Protein AF-A0A7L2R3K0-F1 (afdb_monomer_lite)

pLDDT: mean 73.21, std 19.72, range [31.78, 98.06]

Foldseek 3Di:
DVVVVVVVVVVVVVVVVVVPPPDDDDDDDDDDDDDDDDDDDDDDDDDPPPPPPCVVVDDPDDPCVPPDPPPPDDPPDPPDLDDCVNVVDDDDLVSQQVVVQVVCVVVVHHHDDSVNSVVVVVVVVVVVVLLVCLLQVVVFPFADDPNHDTHDTQDDLDADPPDPCSVVLVCCRNDPPPPDPPDDPDDDPPPDPDPVVVVVSVVSSVVRRDPCRDPDDDPDDVVSSVVSPPD

InterPro domains:
  IPR024738 Transcriptional coactivator Hfi1/Transcriptional adapter 1 [PF12767] (83-138)
  IPR024738 Transcriptional coactivator Hfi1/Transcriptional adapter 1 [PTHR21277] (46-185)

Secondary structure (DSSP, 8-state):
-HHHHHHHHHHHHHHHHHHHS---S-----------------------------TTS-----GGGGS-------SSSS-S---HHHHTSPPPHHHHHHHHHHHHHHTT-----HHHHHHHHHHHHHHHHHHHHHHHHHHS--EEETTTEEESTT------TT-HHHHHHHHHHH-PPP------S---PPPPPPHHHHHHHHHHHHHHH-S-PPPPPPPP-HHHHHHHH--

Structure (mmCIF, N/CA/C/O backbone):
data_AF-A0A7L2R3K0-F1
#
_entry.id   AF-A0A7L2R3K0-F1
#
loop_
_atom_site.group_PDB
_atom_site.id
_atom_site.type_symbol
_atom_site.label_atom_id
_atom_site.label_alt_id
_atom_site.label_comp_id
_atom_site.label_asym_id
_atom_site.label_entity_id
_atom_site.label_seq_id
_atom_site.pdbx_PDB_ins_code
_atom_site.Cartn_x
_atom_site.Cartn_y
_atom_site.Cartn_z
_atom_site.occupancy
_atom_site.B_iso_or_equiv
_atom_site.auth_seq_id
_atom_site.auth_comp_id
_atom_site.auth_asym_id
_atom_site.auth_atom_id
_atom_site.pdbx_PDB_model_num
ATOM 1 N N . VAL A 1 1 ? -37.910 9.009 20.995 1.00 63.22 1 VAL A N 1
ATOM 2 C CA . VAL A 1 1 ? -37.628 10.069 21.999 1.00 63.22 1 VAL A CA 1
ATOM 3 C C . VAL A 1 1 ? -36.787 9.535 23.157 1.00 63.22 1 VAL A C 1
ATOM 5 O O . VAL A 1 1 ? -35.733 10.097 23.399 1.00 63.22 1 VAL A O 1
ATOM 8 N N . HIS A 1 2 ? -37.163 8.421 23.802 1.00 60.19 2 HIS A N 1
ATOM 9 C CA . HIS A 1 2 ? -36.371 7.821 24.893 1.00 60.19 2 HIS A CA 1
ATOM 10 C C . HIS A 1 2 ? -34.926 7.464 24.488 1.00 60.19 2 HIS A C 1
ATOM 12 O O . HIS A 1 2 ? -33.994 7.934 25.126 1.00 60.19 2 HIS A O 1
ATOM 18 N N . SER A 1 3 ? -34.734 6.769 23.361 1.00 61.66 3 SER A N 1
ATOM 19 C CA . SER A 1 3 ? -33.400 6.382 22.867 1.00 61.66 3 SER A CA 1
ATOM 20 C C . SER A 1 3 ? -32.518 7.572 22.472 1.00 61.66 3 SER A C 1
ATOM 22 O O . SER A 1 3 ? -31.301 7.508 22.570 1.00 61.66 3 SER A O 1
ATOM 24 N N . HIS A 1 4 ? -33.133 8.678 22.042 1.00 64.25 4 HIS A N 1
ATOM 25 C CA . HIS A 1 4 ? -32.415 9.909 21.709 1.00 64.25 4 HIS A CA 1
ATOM 26 C C . HIS A 1 4 ? -31.897 10.599 22.976 1.00 64.25 4 HIS A C 1
ATOM 28 O O . HIS A 1 4 ? -30.759 11.056 23.015 1.00 64.25 4 HIS A O 1
ATOM 34 N N . ASN A 1 5 ? -32.706 10.608 24.037 1.00 71.56 5 ASN A N 1
ATOM 35 C CA . ASN A 1 5 ? -32.301 11.147 25.330 1.00 71.56 5 ASN A CA 1
ATOM 36 C C . ASN A 1 5 ? -31.177 10.308 25.954 1.00 71.56 5 ASN A C 1
ATOM 38 O O . ASN A 1 5 ? -30.216 10.877 26.460 1.00 71.56 5 ASN A O 1
ATOM 42 N N . ASP A 1 6 ? -31.250 8.980 25.851 1.0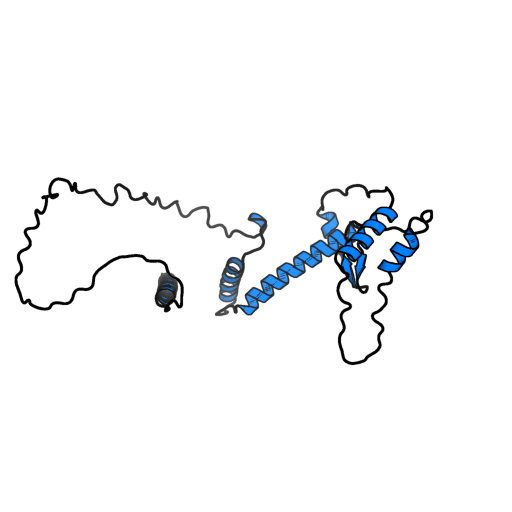0 76.88 6 ASP A N 1
ATOM 43 C CA . ASP A 1 6 ? -30.212 8.087 26.381 1.00 76.88 6 ASP A CA 1
ATOM 44 C C . ASP A 1 6 ? -28.888 8.230 25.617 1.00 76.88 6 ASP A C 1
ATOM 46 O O . ASP A 1 6 ? -27.819 8.276 26.228 1.00 76.88 6 ASP A O 1
ATOM 50 N N . PHE A 1 7 ? -28.950 8.391 24.292 1.00 82.25 7 PHE A N 1
ATOM 51 C CA . PHE A 1 7 ? -27.777 8.670 23.463 1.00 82.25 7 PHE A CA 1
ATOM 52 C C . PHE A 1 7 ? -27.111 10.004 23.836 1.00 82.25 7 PHE A C 1
ATOM 54 O O . PHE A 1 7 ? -25.893 10.068 24.011 1.00 82.25 7 PHE A O 1
ATOM 61 N N . LEU A 1 8 ? -27.905 11.063 24.030 1.00 87.75 8 LEU A N 1
ATOM 62 C CA . LEU A 1 8 ? -27.393 12.365 24.463 1.00 87.75 8 LEU A CA 1
ATOM 63 C C . LEU A 1 8 ? -26.782 12.306 25.869 1.00 87.75 8 LEU A C 1
ATOM 65 O O . LEU A 1 8 ? -25.721 12.894 26.089 1.00 87.75 8 LEU A O 1
ATOM 69 N N . LEU A 1 9 ? -27.393 11.573 26.807 1.00 89.31 9 LEU A N 1
ATOM 70 C CA . LEU A 1 9 ? -26.807 11.363 28.134 1.00 89.31 9 LEU A CA 1
ATOM 71 C C . LEU A 1 9 ? -25.465 10.629 28.041 1.00 89.31 9 LEU A C 1
ATOM 73 O O . LEU A 1 9 ? -24.503 11.057 28.676 1.00 89.31 9 LEU A O 1
ATOM 77 N N . ALA A 1 10 ? -25.368 9.582 27.219 1.00 82.88 10 ALA A N 1
ATOM 78 C CA . ALA A 1 10 ? -24.132 8.822 27.046 1.00 82.88 10 ALA A CA 1
ATOM 79 C C . ALA A 1 10 ? -22.980 9.692 26.506 1.00 82.88 10 ALA A C 1
ATOM 81 O O . ALA A 1 10 ? -21.852 9.602 27.003 1.00 82.88 10 ALA A O 1
ATOM 82 N N . ILE A 1 11 ? -23.269 10.579 25.546 1.00 88.19 11 ILE A N 1
ATOM 83 C CA . ILE A 1 11 ? -22.292 11.548 25.024 1.00 88.19 11 ILE A CA 1
ATOM 84 C C . ILE A 1 11 ? -21.869 12.535 26.118 1.00 88.19 11 ILE A C 1
ATOM 86 O O . ILE A 1 11 ? -20.672 12.716 26.355 1.00 88.19 11 ILE A O 1
ATOM 90 N N . LEU A 1 12 ? -22.827 13.143 26.826 1.00 86.38 12 LEU A N 1
ATOM 91 C CA . LEU A 1 12 ? -22.541 14.132 27.873 1.00 86.38 12 LEU A CA 1
ATOM 92 C C . LEU A 1 12 ? -21.713 13.536 29.021 1.00 86.38 12 LEU A C 1
ATOM 94 O O . LEU A 1 12 ? -20.777 14.176 29.508 1.00 86.38 12 LEU A O 1
ATOM 98 N N . THR A 1 13 ? -22.002 12.295 29.416 1.00 85.56 13 THR A N 1
ATOM 99 C CA . THR A 1 13 ? -21.231 11.564 30.428 1.00 85.56 13 THR A CA 1
ATOM 100 C C . THR A 1 13 ? -19.800 11.295 29.961 1.00 85.56 13 THR A C 1
ATOM 102 O O . THR A 1 13 ? -18.858 11.508 30.726 1.00 85.56 13 THR A O 1
ATOM 105 N N . ARG A 1 14 ? -19.596 10.891 28.700 1.00 77.31 14 ARG A N 1
ATOM 106 C CA . ARG A 1 14 ? -18.248 10.680 28.142 1.00 77.31 14 ARG A CA 1
ATOM 107 C C . ARG A 1 14 ? -17.431 11.972 28.101 1.00 77.31 14 ARG A C 1
ATOM 109 O O . ARG A 1 14 ? -16.264 11.948 28.485 1.00 77.31 14 ARG A O 1
ATOM 116 N N . CYS A 1 15 ? -18.037 13.096 27.723 1.00 72.75 15 CYS A N 1
ATOM 117 C CA . CYS A 1 15 ? -17.367 14.398 27.746 1.00 72.75 15 CYS A CA 1
ATOM 118 C C . CYS A 1 15 ? -16.961 14.824 29.168 1.00 72.75 15 CYS A C 1
ATOM 120 O O . CYS A 1 15 ? -15.851 15.313 29.358 1.00 72.75 15 CYS A O 1
ATOM 122 N N . GLN A 1 16 ? -17.806 14.597 30.182 1.00 74.50 16 GLN A N 1
ATOM 123 C CA . GLN A 1 16 ? -17.461 14.906 31.578 1.00 74.50 16 GLN A CA 1
ATOM 124 C C . GLN A 1 16 ? -16.298 14.061 32.103 1.00 74.50 16 GLN A C 1
ATOM 126 O O . GLN A 1 16 ? -15.443 14.585 32.814 1.00 74.50 16 GLN A O 1
ATOM 131 N N . ILE A 1 17 ? -16.236 12.777 31.739 1.00 73.19 17 ILE A N 1
ATOM 132 C CA . ILE A 1 17 ? -15.139 11.885 32.140 1.00 73.19 17 ILE A CA 1
ATOM 133 C C . ILE A 1 17 ? -13.816 12.334 31.506 1.00 73.19 17 ILE A C 1
ATOM 135 O O . ILE A 1 17 ? -12.803 12.378 32.197 1.00 73.19 17 ILE A O 1
ATOM 139 N N . LEU A 1 18 ? -13.832 12.725 30.227 1.00 66.75 18 LEU A N 1
ATOM 140 C CA . LEU A 1 18 ? -12.645 13.225 29.523 1.00 66.75 18 LEU A CA 1
ATOM 141 C C . LEU A 1 18 ? -12.118 14.543 30.114 1.00 66.75 18 LEU A C 1
ATOM 143 O O . LEU A 1 18 ? -10.911 14.730 30.186 1.00 66.75 18 LEU A O 1
ATOM 147 N N . VAL A 1 19 ? -13.008 15.421 30.585 1.00 62.81 19 VAL A N 1
ATOM 148 C CA . VAL A 1 19 ? -12.651 16.696 31.242 1.00 62.81 19 VAL A CA 1
ATOM 149 C C . VAL A 1 19 ? -12.211 16.500 32.702 1.00 62.81 19 VAL A C 1
ATOM 151 O O . VAL A 1 19 ? -11.491 17.328 33.250 1.00 62.81 19 VAL A O 1
ATOM 154 N N . SER A 1 20 ? -12.642 15.412 33.349 1.00 55.25 20 SER A N 1
ATOM 155 C CA . SER A 1 20 ? -12.344 15.124 34.763 1.00 55.25 20 SER A CA 1
ATOM 156 C C . SER A 1 20 ? -11.138 14.200 34.960 1.00 55.25 20 SER A C 1
ATOM 158 O O . SER A 1 20 ? -10.758 13.930 36.102 1.00 55.25 20 SER A O 1
ATOM 160 N N . ALA A 1 21 ? -10.539 13.691 33.881 1.00 49.12 21 ALA A N 1
ATOM 161 C CA . ALA A 1 21 ? -9.295 12.942 33.960 1.00 49.12 21 ALA A CA 1
ATOM 162 C C . ALA A 1 21 ? -8.161 13.892 34.398 1.00 49.12 21 ALA A C 1
ATOM 164 O O . ALA A 1 21 ? -7.994 14.951 33.796 1.00 49.12 21 ALA A O 1
ATOM 165 N N . PRO A 1 22 ? -7.379 13.567 35.445 1.00 47.66 22 PRO A N 1
ATOM 166 C CA . PRO A 1 22 ? -6.267 14.410 35.852 1.00 47.66 22 PRO A CA 1
ATOM 167 C C . PRO A 1 22 ? -5.186 14.376 34.767 1.00 47.66 22 PRO A C 1
ATOM 169 O O . PRO A 1 22 ? -4.504 13.367 34.587 1.00 47.66 22 PRO A O 1
ATOM 172 N N . GLU A 1 23 ? -5.031 15.485 34.045 1.00 44.88 23 GLU A N 1
ATOM 173 C CA . GLU A 1 23 ? -3.942 15.691 33.095 1.00 44.88 23 GLU A CA 1
ATOM 174 C C . GLU A 1 23 ? -2.594 15.676 33.824 1.00 44.88 23 GLU A C 1
ATOM 176 O O . GLU A 1 23 ? -2.181 16.624 34.497 1.00 44.88 23 GLU A O 1
ATOM 181 N N . GLY A 1 24 ? -1.887 14.558 33.671 1.00 47.62 24 GLY A N 1
ATOM 182 C CA . GLY A 1 24 ? -0.442 14.525 33.793 1.00 47.62 24 GLY A CA 1
ATOM 183 C C . GLY A 1 24 ? 0.182 15.319 32.646 1.00 47.62 24 GLY A C 1
ATOM 184 O O . GLY A 1 24 ? -0.005 14.978 31.486 1.00 47.62 24 GLY A O 1
ATOM 185 N N . ALA A 1 25 ? 0.942 16.353 33.012 1.00 45.16 25 ALA A N 1
ATOM 186 C CA . ALA A 1 25 ? 1.927 17.068 32.197 1.00 45.16 25 ALA A CA 1
ATOM 187 C C . ALA A 1 25 ? 1.450 17.602 30.826 1.00 45.16 25 ALA A C 1
ATOM 189 O O . ALA A 1 25 ? 1.745 17.037 29.778 1.00 45.16 25 ALA A O 1
ATOM 190 N N . GLY A 1 26 ? 0.839 18.789 30.828 1.00 35.66 26 GLY A N 1
ATOM 191 C CA . GLY A 1 26 ? 0.627 19.576 29.611 1.00 35.66 26 GLY A CA 1
ATOM 192 C C . GLY A 1 26 ? 0.056 20.954 29.924 1.00 35.66 26 GLY A C 1
ATOM 193 O O . GLY A 1 26 ? -1.137 21.123 30.119 1.00 35.66 26 GLY A O 1
ATOM 194 N N . SER A 1 27 ? 0.921 21.953 30.039 1.00 41.09 27 SER A N 1
ATOM 195 C CA . SER A 1 27 ? 0.585 23.331 30.401 1.00 41.09 27 SER A CA 1
ATOM 196 C C . SER A 1 27 ? -0.138 24.097 29.287 1.00 41.09 27 SER A C 1
ATOM 198 O O . SER A 1 27 ? 0.491 24.355 28.265 1.00 41.09 27 SER A O 1
ATOM 200 N N . LEU A 1 28 ? -1.351 24.608 29.540 1.00 37.66 28 LEU A N 1
ATOM 201 C CA . LEU A 1 28 ? -1.848 25.870 28.962 1.00 37.66 28 LEU A CA 1
ATOM 202 C C . LEU A 1 28 ? -2.772 26.609 29.963 1.00 37.66 28 LEU A C 1
ATOM 204 O O . LEU A 1 28 ? -3.689 25.997 30.508 1.00 37.66 28 LEU A O 1
ATOM 208 N N . PRO A 1 29 ? -2.550 27.912 30.241 1.00 43.56 29 PRO A N 1
ATOM 209 C CA . PRO A 1 29 ? -3.262 28.637 31.288 1.00 43.56 29 PRO A CA 1
ATOM 210 C C . PRO A 1 29 ? -4.498 29.366 30.741 1.00 43.56 29 PRO A C 1
ATOM 212 O O . PRO A 1 29 ? -4.381 30.333 29.992 1.00 43.56 29 PRO A O 1
ATOM 215 N N . TRP A 1 30 ? -5.683 28.973 31.202 1.00 33.97 30 TRP A N 1
ATOM 216 C CA . TRP A 1 30 ? -6.872 29.828 31.169 1.00 33.97 30 TRP A CA 1
ATOM 217 C C . TRP A 1 30 ? -7.069 30.440 32.566 1.00 33.97 30 TRP A C 1
ATOM 219 O O . TRP A 1 30 ? -7.291 29.691 33.519 1.00 33.97 30 TRP A O 1
ATOM 229 N N . PRO A 1 31 ? -6.970 31.771 32.755 1.00 42.06 31 PRO A N 1
ATOM 230 C CA . PRO A 1 31 ? -7.201 32.374 34.059 1.00 42.06 31 PRO A CA 1
ATOM 231 C C . PRO A 1 31 ? -8.666 32.802 34.178 1.00 42.06 31 PRO A C 1
ATOM 233 O O . PRO A 1 31 ? -9.110 33.730 33.504 1.00 42.06 31 PRO A O 1
ATOM 236 N N . GLY A 1 32 ? -9.420 32.162 35.072 1.00 31.78 32 GLY A N 1
ATOM 237 C CA . GLY A 1 32 ? -10.802 32.558 35.327 1.00 31.78 32 GLY A CA 1
ATOM 238 C C . GLY A 1 32 ? -11.391 32.009 36.623 1.00 31.78 32 GLY A C 1
ATOM 239 O O . GLY A 1 32 ? -11.939 30.919 36.635 1.00 31.78 32 GLY A O 1
ATOM 240 N N . GLY A 1 33 ? -11.365 32.828 37.682 1.00 32.94 33 GLY A N 1
ATOM 241 C CA . GLY A 1 33 ? -12.514 32.949 38.591 1.00 32.94 33 GLY A CA 1
ATOM 242 C C . GLY A 1 33 ? -12.529 32.175 39.917 1.00 32.94 33 GLY A C 1
ATOM 243 O O . GLY A 1 33 ? -13.160 31.139 40.034 1.00 32.94 33 GLY A O 1
ATOM 244 N N . SER A 1 34 ? -11.970 32.820 40.949 1.00 33.03 34 SER A N 1
ATOM 245 C CA . SER A 1 34 ? -12.600 33.120 42.254 1.00 33.03 34 SER A CA 1
ATOM 246 C C . SER A 1 34 ? -13.338 32.010 43.032 1.00 33.03 34 SER A C 1
ATOM 248 O O . SER A 1 34 ? -14.489 31.695 42.747 1.00 33.03 34 SER A O 1
ATOM 250 N N . ALA A 1 35 ? -12.763 31.603 44.173 1.00 35.88 35 ALA A N 1
ATOM 251 C CA . ALA A 1 35 ? -13.520 31.062 45.305 1.00 35.88 35 ALA A CA 1
ATOM 252 C C . ALA A 1 35 ? -13.155 31.805 46.602 1.00 35.88 35 ALA A C 1
ATOM 254 O O . ALA A 1 35 ? -12.008 31.843 47.048 1.00 35.88 35 ALA A O 1
ATOM 255 N N . THR A 1 36 ? -14.172 32.425 47.188 1.00 35.19 36 THR A N 1
ATOM 256 C CA . THR A 1 36 ? -14.170 33.223 48.416 1.00 35.19 36 THR A CA 1
ATOM 257 C C . THR A 1 36 ? -13.956 32.379 49.677 1.00 35.19 36 THR A C 1
ATOM 259 O O . THR A 1 36 ? -14.608 31.350 49.841 1.00 35.19 36 THR A O 1
ATOM 262 N N . LYS A 1 37 ? -13.164 32.871 50.642 1.00 44.53 37 LYS A N 1
ATOM 263 C CA . LYS A 1 37 ? -13.260 32.475 52.063 1.00 44.53 37 LYS A CA 1
ATOM 264 C C . LYS A 1 37 ? -13.341 33.722 52.960 1.00 44.53 37 LYS A C 1
ATOM 266 O O . LYS A 1 37 ? -12.599 34.671 52.710 1.00 44.53 37 LYS A O 1
ATOM 271 N N . PRO A 1 38 ? -14.210 33.750 53.991 1.00 38.84 38 PRO A N 1
ATOM 272 C CA . PRO A 1 38 ? -14.379 34.907 54.864 1.00 38.84 38 PRO A CA 1
ATOM 273 C C . PRO A 1 38 ? -13.487 34.812 56.114 1.00 38.84 38 PRO A C 1
ATOM 275 O O . PRO A 1 38 ? -13.400 33.765 56.749 1.00 38.84 38 PRO A O 1
ATOM 278 N N . GLY A 1 39 ? -12.861 35.923 56.509 1.00 33.62 39 GLY A N 1
ATOM 279 C CA . GLY A 1 39 ? -12.123 36.050 57.771 1.00 33.62 39 GLY A CA 1
ATOM 280 C C . GLY A 1 39 ? -11.895 37.523 58.134 1.00 33.62 39 GLY A C 1
ATOM 281 O O . GLY A 1 39 ? -11.377 38.287 57.328 1.00 33.62 39 GLY A O 1
ATOM 282 N N . LYS A 1 40 ? -12.349 37.936 59.324 1.00 36.50 40 LYS A N 1
ATOM 283 C CA . LYS A 1 40 ? -12.374 39.324 59.844 1.00 36.50 40 LYS A CA 1
ATOM 284 C C . LYS A 1 40 ? -10.975 39.878 60.242 1.00 36.50 40 LYS A C 1
ATOM 286 O O . LYS A 1 40 ? -10.036 39.103 60.387 1.00 36.50 40 LYS A O 1
ATOM 291 N N . PRO A 1 41 ? -10.829 41.213 60.432 1.00 46.22 41 PRO A N 1
ATOM 292 C CA . PRO A 1 41 ? -9.618 41.974 60.097 1.00 46.22 41 PRO A CA 1
ATOM 293 C C . PRO A 1 41 ? -8.738 42.360 61.299 1.00 46.22 41 PRO A C 1
ATOM 295 O O . PRO A 1 41 ? -9.217 42.460 62.429 1.00 46.22 41 PRO A O 1
ATOM 298 N N . LYS A 1 42 ? -7.469 42.724 61.049 1.00 33.91 42 LYS A N 1
ATOM 299 C CA . LYS A 1 42 ? -6.650 43.486 62.009 1.00 33.91 42 LYS A CA 1
ATOM 300 C C . LYS A 1 42 ? -5.610 44.366 61.299 1.00 33.91 42 LYS A C 1
ATOM 302 O O . LYS A 1 42 ? -4.807 43.868 60.525 1.00 33.91 42 LYS A O 1
ATOM 307 N N . GLY A 1 43 ? -5.599 45.662 61.631 1.00 39.75 43 GLY A N 1
ATOM 308 C CA . GLY A 1 43 ? -4.423 46.535 61.486 1.00 39.75 43 GLY A CA 1
ATOM 309 C C . GLY A 1 43 ? -4.412 47.502 60.296 1.00 39.75 43 GLY A C 1
ATOM 310 O O . GLY A 1 43 ? -4.105 47.137 59.172 1.00 39.75 43 GLY A O 1
ATOM 311 N N . LYS A 1 44 ? -4.684 48.781 60.580 1.00 49.00 44 LYS A N 1
ATOM 312 C CA . LYS A 1 44 ? -4.612 49.932 59.666 1.00 49.00 44 LYS A CA 1
ATOM 313 C C . LYS A 1 44 ? -3.168 50.239 59.236 1.00 49.00 44 LYS A C 1
ATOM 315 O O . LYS A 1 44 ? -2.334 50.468 60.106 1.00 49.00 44 LYS A O 1
ATOM 320 N N . LYS A 1 45 ? -2.933 50.458 57.936 1.00 46.41 45 LYS A N 1
ATOM 321 C CA . LYS A 1 45 ? -2.023 51.504 57.423 1.00 46.41 45 LYS A CA 1
ATOM 322 C C . LYS A 1 45 ? -2.660 52.143 56.184 1.00 46.41 45 LYS A C 1
ATOM 324 O O . LYS A 1 45 ? -2.934 51.469 55.199 1.00 46.41 45 LYS A O 1
ATOM 329 N N . LYS A 1 46 ? -2.978 53.438 56.285 1.00 50.75 46 LYS A N 1
ATOM 330 C CA . LYS A 1 46 ? -3.570 54.242 55.209 1.00 50.75 46 LYS A CA 1
ATOM 331 C C . LYS A 1 46 ? -2.496 54.514 54.156 1.00 50.75 46 LYS A C 1
ATOM 333 O O . LYS A 1 46 ? -1.566 55.261 54.432 1.00 50.75 46 LYS A O 1
ATOM 338 N N . ILE A 1 47 ? -2.656 53.951 52.965 1.00 47.28 47 ILE A N 1
ATOM 339 C CA . ILE A 1 47 ? -1.980 54.432 51.759 1.00 47.28 47 ILE A CA 1
ATOM 340 C C . ILE A 1 47 ? -3.036 55.201 50.971 1.00 47.28 47 ILE A C 1
ATOM 342 O O . ILE A 1 47 ? -4.079 54.658 50.610 1.00 47.28 47 ILE A O 1
ATOM 346 N N . SER A 1 48 ? -2.787 56.493 50.784 1.00 47.28 48 SER A N 1
ATOM 347 C CA . SER A 1 48 ? -3.601 57.387 49.966 1.00 47.28 48 SER A CA 1
ATOM 348 C C . SER A 1 48 ? -3.510 56.946 48.503 1.00 47.28 48 SER A C 1
ATOM 350 O O . SER A 1 48 ? -2.620 57.374 47.774 1.00 47.28 48 SER A O 1
ATOM 352 N N . SER A 1 49 ? -4.415 56.067 48.072 1.00 48.91 49 SER A N 1
ATOM 353 C CA . SER A 1 49 ? -4.612 55.775 46.655 1.00 48.91 49 SER A CA 1
ATOM 354 C C . SER A 1 49 ? -5.458 56.892 46.056 1.00 48.91 49 SER A C 1
ATOM 356 O O . SER A 1 49 ? -6.657 56.998 46.323 1.00 48.91 49 SER A O 1
ATOM 358 N N . VAL A 1 50 ? -4.821 57.735 45.244 1.00 52.53 50 VAL A N 1
ATOM 359 C CA . VAL A 1 50 ? -5.495 58.581 44.256 1.00 52.53 50 VAL A CA 1
ATOM 360 C C . VAL A 1 50 ? -6.139 57.634 43.243 1.00 52.53 50 VAL A C 1
ATOM 362 O O . VAL A 1 50 ? -5.574 57.309 42.201 1.00 52.53 50 VAL A O 1
ATOM 365 N N . ARG A 1 51 ? -7.311 57.101 43.594 1.00 54.88 51 ARG A N 1
ATOM 366 C CA . ARG A 1 51 ? -8.117 56.272 42.705 1.00 54.88 51 ARG A CA 1
ATOM 367 C C . ARG A 1 51 ? -8.750 57.227 41.701 1.00 54.88 51 ARG A C 1
ATOM 369 O O . ARG A 1 51 ? -9.783 57.832 41.981 1.00 54.88 51 ARG A O 1
ATOM 376 N N . GLN A 1 52 ? -8.075 57.427 40.568 1.00 59.41 52 GLN A N 1
ATOM 377 C CA . GLN A 1 52 ? -8.669 58.069 39.399 1.00 59.41 52 GLN A CA 1
ATOM 378 C C . GLN A 1 52 ? -10.036 57.416 39.163 1.00 59.41 52 GLN A C 1
ATOM 380 O O . GLN A 1 52 ? -10.132 56.200 38.997 1.00 59.41 52 GLN A O 1
ATOM 385 N N . LYS A 1 53 ? -11.106 58.208 39.243 1.00 53.72 53 LYS A N 1
ATOM 386 C CA . LYS A 1 53 ? -12.467 57.735 39.004 1.00 53.72 53 LYS A CA 1
ATOM 387 C C . LYS A 1 53 ? -12.606 57.468 37.505 1.00 53.72 53 LYS A C 1
ATOM 389 O O . LYS A 1 53 ? -12.820 58.388 36.725 1.00 53.72 53 LYS A O 1
ATOM 394 N N . PHE A 1 54 ? -12.422 56.214 37.097 1.00 56.38 54 PHE A N 1
ATOM 395 C CA . PHE A 1 54 ? -12.672 55.754 35.725 1.00 56.38 54 PHE A CA 1
ATOM 396 C C . PHE A 1 54 ? -14.158 55.434 35.476 1.00 56.38 54 PHE A C 1
ATOM 398 O O . PHE A 1 54 ? -14.496 54.977 34.387 1.00 56.38 54 PHE A O 1
ATOM 405 N N . ASP A 1 55 ? -15.045 55.716 36.441 1.00 60.25 55 ASP A N 1
ATOM 406 C CA . ASP A 1 55 ? -16.488 55.428 36.371 1.00 60.25 55 ASP A CA 1
ATOM 407 C C . ASP A 1 55 ? -17.183 56.043 35.142 1.00 60.25 55 ASP A C 1
ATOM 409 O O . ASP A 1 55 ? -18.231 55.565 34.728 1.00 60.25 55 ASP A O 1
ATOM 413 N N . HIS A 1 56 ? -16.589 57.058 34.503 1.00 59.47 56 HIS A N 1
ATOM 414 C CA . HIS A 1 56 ? -17.155 57.719 33.320 1.00 59.47 56 HIS A CA 1
ATOM 415 C C . HIS A 1 56 ? -16.623 57.205 31.970 1.00 59.47 56 HIS A C 1
ATOM 417 O O . HIS A 1 56 ? -16.952 57.784 30.938 1.00 59.47 56 HIS A O 1
ATOM 423 N N . ARG A 1 57 ? -15.792 56.150 31.942 1.00 61.94 57 ARG A N 1
ATOM 424 C CA . ARG A 1 57 ? -15.272 55.558 30.687 1.00 61.94 57 ARG A CA 1
ATOM 425 C C . ARG A 1 57 ? -15.879 54.207 30.323 1.00 61.94 57 ARG A C 1
ATOM 427 O O . ARG A 1 57 ? -15.651 53.729 29.217 1.00 61.94 57 ARG A O 1
ATOM 434 N N . PHE A 1 58 ? -16.638 53.595 31.223 1.00 63.59 58 PHE A N 1
ATOM 435 C CA . PHE A 1 58 ? -17.325 52.346 30.927 1.00 63.59 58 PHE A CA 1
ATOM 436 C C . PHE A 1 58 ? -18.682 52.658 30.302 1.00 63.59 58 PHE A C 1
ATOM 438 O O . PHE A 1 58 ? -19.621 53.042 30.993 1.00 63.59 58 PHE A O 1
ATOM 445 N N . GLN A 1 59 ? -18.782 52.501 28.983 1.00 72.69 59 GLN A N 1
ATOM 446 C CA . GLN A 1 59 ? -20.081 52.363 28.335 1.00 72.69 59 GLN A CA 1
ATOM 447 C C . GLN A 1 59 ? -20.534 50.902 28.444 1.00 72.69 59 GLN A C 1
ATOM 449 O O . GLN A 1 59 ? -19.730 50.004 28.183 1.00 72.69 59 GLN A O 1
ATOM 454 N N . PRO A 1 60 ? -21.797 50.638 28.825 1.00 68.56 60 PRO A N 1
ATOM 455 C CA . PRO A 1 60 ? -22.374 49.304 28.738 1.00 68.56 60 PRO A CA 1
ATOM 456 C C . PRO A 1 60 ? -22.353 48.839 27.276 1.00 68.56 60 PRO A C 1
ATOM 458 O O . PRO A 1 60 ? -23.158 49.280 26.460 1.00 68.56 60 PRO A O 1
ATOM 461 N N . GLN A 1 61 ? -21.406 47.969 26.933 1.00 70.44 61 GLN A N 1
ATOM 462 C CA . GLN A 1 61 ? -21.343 47.322 25.628 1.00 70.44 61 GLN A CA 1
ATOM 463 C C . GLN A 1 61 ? -22.163 46.034 25.713 1.00 70.44 61 GLN A C 1
ATOM 465 O O . GLN A 1 61 ? -21.932 45.216 26.604 1.00 70.44 61 GLN A O 1
ATOM 470 N N . ASN A 1 62 ? -23.115 45.834 24.802 1.00 79.69 62 ASN A N 1
ATOM 471 C CA . ASN A 1 62 ? -23.798 44.548 24.714 1.00 79.69 62 ASN A CA 1
ATOM 472 C C . ASN A 1 62 ? -22.764 43.478 24.290 1.00 79.69 62 ASN A C 1
ATOM 474 O O . ASN A 1 62 ? -22.156 43.614 23.225 1.00 79.69 62 ASN A O 1
ATOM 478 N N . PRO A 1 63 ? -22.533 42.429 25.101 1.00 70.19 63 PRO A N 1
ATOM 479 C CA . PRO A 1 63 ? -21.531 41.404 24.804 1.00 70.19 63 PRO A CA 1
ATOM 480 C C . PRO A 1 63 ? -21.840 40.616 23.522 1.00 70.19 63 PRO A C 1
ATOM 4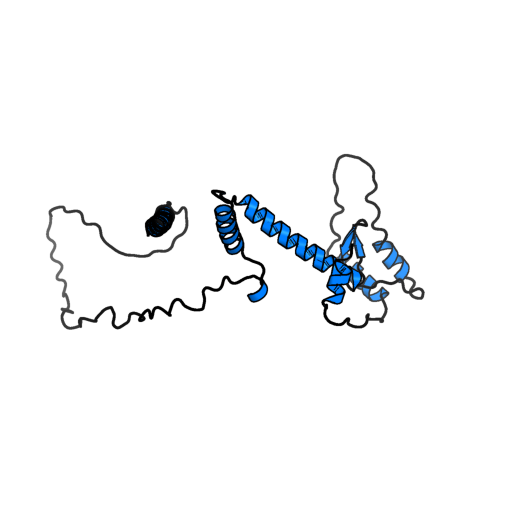82 O O . PRO A 1 63 ? -20.932 40.048 22.923 1.00 70.19 63 PRO A O 1
ATOM 485 N N . LEU A 1 64 ? -23.093 40.622 23.058 1.00 71.69 64 LEU A N 1
ATOM 486 C CA . LEU A 1 64 ? -23.500 39.986 21.805 1.00 71.69 64 LEU A CA 1
ATOM 487 C C . LEU A 1 64 ? -23.184 40.838 20.568 1.00 71.69 64 LEU A C 1
ATOM 489 O O . LEU A 1 64 ? -23.188 40.310 19.462 1.00 71.69 64 LEU A O 1
ATOM 493 N N . SER A 1 65 ? -22.869 42.128 20.725 1.00 76.38 65 SER A N 1
ATOM 494 C CA . SER A 1 65 ? -22.580 43.025 19.594 1.00 76.38 65 SER A CA 1
ATOM 495 C C . SER A 1 65 ? -21.310 42.658 18.826 1.00 76.38 65 SER A C 1
ATOM 497 O O . SER A 1 65 ? -21.168 43.045 17.672 1.00 76.38 65 SER A O 1
ATOM 499 N N . GLY A 1 66 ? -20.371 41.959 19.472 1.00 66.12 66 GLY A N 1
ATOM 500 C CA . GLY A 1 66 ? -19.154 41.436 18.843 1.00 66.12 66 GLY A CA 1
ATOM 501 C C . GLY A 1 66 ? -19.154 39.916 18.688 1.00 66.12 66 GLY A C 1
ATOM 502 O O . GLY A 1 66 ? -18.181 39.360 18.183 1.00 66.12 66 GLY A O 1
ATOM 503 N N . ALA A 1 67 ? -20.210 39.237 19.144 1.00 70.94 67 ALA A N 1
ATOM 504 C CA . ALA A 1 67 ? -20.322 37.798 18.989 1.00 70.94 67 ALA A CA 1
ATOM 505 C C . ALA A 1 67 ? -20.628 37.489 17.521 1.00 70.94 67 ALA A C 1
ATOM 507 O O . ALA A 1 67 ? -21.537 38.077 16.932 1.00 70.94 67 ALA A O 1
ATOM 508 N N . GLN A 1 68 ? -19.877 36.563 16.923 1.00 70.25 68 GLN A N 1
ATOM 509 C CA . GLN A 1 68 ? -20.244 36.027 15.618 1.00 70.25 68 GLN A CA 1
ATOM 510 C C . GLN A 1 68 ? -21.651 35.436 15.737 1.00 70.25 68 GLN A C 1
ATOM 512 O O . GLN A 1 68 ? -21.881 34.538 16.547 1.00 70.25 68 GLN A O 1
ATOM 517 N N . GLN A 1 69 ? -22.601 35.966 14.962 1.00 63.78 69 GLN A N 1
ATOM 518 C CA . GLN A 1 69 ? -23.915 35.352 14.837 1.00 63.78 69 GLN A CA 1
ATOM 519 C C . GLN A 1 69 ? -23.706 33.948 14.283 1.00 63.78 69 GLN A C 1
ATOM 521 O O . GLN A 1 69 ? -23.333 33.773 13.123 1.00 63.78 69 GLN A O 1
ATOM 526 N N . PHE A 1 70 ? -23.917 32.948 15.134 1.00 58.53 70 PHE A N 1
ATOM 527 C CA . PHE A 1 70 ? -23.973 31.567 14.700 1.00 58.53 70 PHE A CA 1
ATOM 528 C C . PHE A 1 70 ? -25.282 31.403 13.933 1.00 58.53 70 PHE A C 1
ATOM 530 O O . PHE A 1 70 ? -26.338 31.139 14.506 1.00 58.53 70 PHE A O 1
ATOM 537 N N . VAL A 1 71 ? -25.226 31.645 12.626 1.00 64.12 71 VAL A N 1
ATOM 538 C CA . VAL A 1 71 ? -26.257 31.158 11.720 1.00 64.12 71 VAL A CA 1
ATOM 539 C C . VAL A 1 71 ? -26.095 29.649 11.750 1.00 64.12 71 VAL A C 1
ATOM 541 O O . VAL A 1 71 ? -25.091 29.127 11.263 1.00 64.12 71 VAL A O 1
ATOM 544 N N . ALA A 1 72 ? -27.038 28.954 12.384 1.00 57.94 72 ALA A N 1
ATOM 545 C CA . ALA A 1 72 ? -27.182 27.529 12.161 1.00 57.94 72 ALA A CA 1
ATOM 546 C C . ALA A 1 72 ? -27.399 27.375 10.654 1.00 57.94 72 ALA A C 1
ATOM 548 O O . ALA A 1 72 ? -28.464 27.716 10.146 1.00 57.94 72 ALA A O 1
ATOM 549 N N . LYS A 1 73 ? -26.348 26.980 9.925 1.00 56.50 73 LYS A N 1
ATOM 550 C CA . LYS A 1 73 ? -26.521 26.482 8.565 1.00 56.50 73 LYS A CA 1
ATOM 551 C C . LYS A 1 73 ? -27.578 25.388 8.655 1.00 56.50 73 LYS A C 1
ATOM 553 O O . LYS A 1 73 ? -27.490 24.552 9.557 1.00 56.50 73 LYS A O 1
ATOM 558 N N . ASP A 1 74 ? -28.570 25.445 7.774 1.00 46.66 74 ASP A N 1
ATOM 559 C CA . ASP A 1 74 ? -29.586 24.406 7.667 1.00 46.66 74 ASP A CA 1
ATOM 560 C C . ASP A 1 74 ? -28.900 23.022 7.690 1.00 46.66 74 ASP A C 1
ATOM 562 O O . ASP A 1 74 ? -27.926 22.833 6.955 1.00 46.66 74 ASP A O 1
ATOM 566 N N . PRO A 1 75 ? -29.339 22.059 8.528 1.00 54.31 75 PRO A N 1
ATOM 567 C CA . PRO A 1 75 ? -28.712 20.732 8.658 1.00 54.31 75 PRO A CA 1
ATOM 568 C C . PRO A 1 75 ? -28.833 19.833 7.415 1.00 54.31 75 PRO A C 1
ATOM 570 O O . PRO A 1 75 ? -28.680 18.621 7.500 1.00 54.31 75 PRO A O 1
ATOM 573 N N . GLN A 1 76 ? -29.175 20.402 6.270 1.00 54.09 76 GLN A N 1
ATOM 574 C CA . GLN A 1 76 ? -29.581 19.716 5.057 1.00 54.09 76 GLN A CA 1
ATOM 575 C C . GLN A 1 76 ? -28.683 20.320 3.974 1.00 54.09 76 GLN A C 1
ATOM 577 O O . GLN A 1 76 ? -28.923 21.438 3.544 1.00 54.09 76 GLN A O 1
ATOM 582 N N . GLU A 1 77 ? -27.472 19.816 3.729 1.00 47.81 77 GLU A N 1
ATOM 583 C CA . GLU A 1 77 ? -27.182 18.792 2.707 1.00 47.81 77 GLU A CA 1
ATOM 584 C C . GLU A 1 77 ? -25.739 18.224 2.847 1.00 47.81 77 GLU A C 1
ATOM 586 O O . GLU A 1 77 ? -25.234 17.565 1.946 1.00 47.81 77 GLU A O 1
ATOM 591 N N . ASP A 1 78 ? -25.030 18.485 3.955 1.00 48.62 78 ASP A N 1
ATOM 592 C CA . ASP A 1 78 ? -23.602 18.113 4.117 1.00 48.62 78 ASP A CA 1
ATOM 593 C C . ASP A 1 78 ? -23.377 16.786 4.881 1.00 48.62 78 ASP A C 1
ATOM 595 O O . ASP A 1 78 ? -22.231 16.400 5.130 1.00 48.62 78 ASP A O 1
ATOM 599 N N . ASP A 1 79 ? -24.462 16.097 5.252 1.00 53.78 79 ASP A N 1
ATOM 600 C CA . ASP A 1 79 ? -24.467 14.880 6.086 1.00 53.78 79 ASP A CA 1
ATOM 601 C C . ASP A 1 79 ? -24.528 13.578 5.263 1.00 53.78 79 ASP A C 1
ATOM 603 O O . ASP A 1 79 ? -24.810 12.496 5.782 1.00 53.78 79 ASP A O 1
ATOM 607 N N . ASP A 1 80 ? -24.250 13.659 3.960 1.00 60.28 80 ASP A N 1
ATOM 608 C CA . ASP A 1 80 ? -24.007 12.459 3.171 1.00 60.28 80 ASP A CA 1
ATOM 609 C C . ASP A 1 80 ? -22.728 11.798 3.683 1.00 60.28 80 ASP A C 1
ATOM 611 O O . ASP A 1 80 ? -21.647 12.393 3.681 1.00 60.28 80 ASP A O 1
ATOM 615 N N . LEU A 1 81 ? -22.858 10.551 4.139 1.00 65.06 81 LEU A N 1
ATOM 616 C CA . LEU A 1 81 ? -21.767 9.707 4.613 1.00 65.06 81 LEU A CA 1
ATOM 617 C C . LEU A 1 81 ? -20.608 9.733 3.597 1.00 65.06 81 LEU A C 1
ATOM 619 O O . LEU A 1 81 ? -20.637 9.030 2.586 1.00 65.06 81 LEU A O 1
ATOM 623 N N . LYS A 1 82 ? -19.578 10.554 3.849 1.00 70.38 82 LYS A N 1
ATOM 624 C CA . LYS A 1 82 ? -18.452 10.750 2.921 1.00 70.38 82 LYS A CA 1
ATOM 625 C C . LYS A 1 82 ? -17.626 9.467 2.842 1.00 70.38 82 LYS A C 1
ATOM 627 O O . LYS A 1 82 ? -16.753 9.211 3.670 1.00 70.38 82 LYS A O 1
ATOM 632 N N . LEU A 1 83 ? -17.917 8.645 1.836 1.00 82.06 83 LEU A N 1
ATOM 633 C CA . LEU A 1 83 ? -17.142 7.451 1.516 1.00 82.06 83 LEU A CA 1
ATOM 634 C C . LEU A 1 83 ? -15.774 7.835 0.934 1.00 82.06 83 LEU A C 1
ATOM 636 O O . LEU A 1 83 ? -15.612 8.883 0.306 1.00 82.06 83 LEU A O 1
ATOM 640 N N . CYS A 1 84 ? -14.796 6.941 1.082 1.00 88.62 84 CYS A N 1
ATOM 641 C CA . CYS A 1 84 ? -13.436 7.121 0.559 1.00 88.62 84 CYS A CA 1
ATOM 642 C C . CYS A 1 84 ? -13.394 7.342 -0.964 1.00 88.62 84 CYS A C 1
ATOM 644 O O . CYS A 1 84 ? -12.459 7.953 -1.471 1.00 88.62 84 CYS A O 1
ATOM 646 N N . SER A 1 85 ? -14.419 6.887 -1.693 1.00 87.31 85 SER A N 1
ATOM 647 C CA . SER A 1 85 ? -14.590 7.140 -3.129 1.00 87.31 85 SER A CA 1
ATOM 648 C C . SER A 1 85 ? -14.812 8.616 -3.463 1.00 87.31 85 SER A C 1
ATOM 650 O O . SER A 1 85 ? -14.429 9.054 -4.543 1.00 87.31 85 SER A O 1
ATOM 652 N N . HIS A 1 86 ? -15.415 9.389 -2.556 1.00 88.81 86 HIS A N 1
ATOM 653 C CA . HIS A 1 86 ? -15.659 10.819 -2.757 1.00 88.81 86 HIS A CA 1
ATOM 654 C C . HIS A 1 86 ? -14.455 11.664 -2.350 1.00 88.81 86 HIS A C 1
ATOM 656 O O . HIS A 1 86 ? -14.152 12.661 -2.999 1.00 88.81 86 HIS A O 1
ATOM 662 N N . THR A 1 87 ? -13.758 11.270 -1.284 1.00 88.56 87 THR A N 1
ATOM 663 C CA . THR A 1 87 ? -12.594 12.011 -0.782 1.00 88.56 87 THR A CA 1
ATOM 664 C C . THR A 1 87 ? -11.302 11.655 -1.510 1.00 88.56 87 THR A C 1
ATOM 666 O O . THR A 1 87 ? -10.342 12.411 -1.405 1.00 88.56 87 THR A O 1
ATOM 669 N N . MET A 1 88 ? -11.264 10.523 -2.228 1.00 90.38 88 MET A N 1
ATOM 670 C CA . MET A 1 88 ? -10.052 9.948 -2.834 1.00 90.38 88 MET A CA 1
ATOM 671 C C . MET A 1 88 ? -8.917 9.743 -1.819 1.00 90.38 88 MET A C 1
ATOM 673 O O . MET A 1 88 ? -7.738 9.742 -2.167 1.00 90.38 88 MET A O 1
ATOM 677 N N . MET A 1 89 ? -9.281 9.565 -0.548 1.00 91.06 89 MET A N 1
ATOM 678 C CA . MET A 1 89 ? -8.363 9.402 0.572 1.00 91.06 89 MET A CA 1
ATOM 679 C C . MET A 1 89 ? -8.721 8.137 1.344 1.00 91.06 89 MET A C 1
ATOM 681 O O . MET A 1 89 ? -9.897 7.813 1.531 1.00 91.06 89 MET A O 1
ATOM 685 N N . LEU A 1 90 ? -7.694 7.438 1.827 1.00 92.75 90 LEU A N 1
ATOM 686 C CA . LEU A 1 90 ? -7.891 6.335 2.762 1.00 92.75 90 LEU A CA 1
ATOM 687 C C . LEU A 1 90 ? -8.536 6.848 4.055 1.00 92.75 90 LEU A C 1
ATOM 689 O O . LEU A 1 90 ? -8.278 7.989 4.454 1.00 92.75 90 LEU A O 1
ATOM 693 N N . PRO A 1 91 ? -9.380 6.031 4.709 1.00 92.06 91 PRO A N 1
ATOM 694 C CA . PRO A 1 91 ? -10.040 6.454 5.931 1.00 92.06 91 PRO A CA 1
ATOM 695 C C . PRO A 1 91 ? -9.002 6.654 7.035 1.00 92.06 91 PRO A C 1
ATOM 697 O O . PRO A 1 91 ? -8.068 5.862 7.186 1.00 92.06 91 PRO A O 1
ATOM 700 N N . THR A 1 92 ? -9.177 7.698 7.840 1.00 92.88 92 THR A N 1
ATOM 701 C CA . THR A 1 92 ? -8.392 7.838 9.070 1.00 92.88 92 THR A CA 1
ATOM 702 C C . THR A 1 92 ? -8.799 6.758 10.073 1.00 92.88 92 THR A C 1
ATOM 704 O O . THR A 1 92 ? -9.905 6.216 10.009 1.00 92.88 92 THR A O 1
ATOM 707 N N . ARG A 1 93 ? -7.930 6.470 11.051 1.00 94.56 93 ARG A N 1
ATOM 708 C CA . ARG A 1 93 ? -8.229 5.506 12.124 1.00 94.56 93 ARG A CA 1
ATOM 709 C C . ARG A 1 93 ? -9.572 5.795 12.802 1.00 94.56 93 ARG A C 1
ATOM 711 O O . ARG A 1 93 ? -10.377 4.886 12.928 1.00 94.56 93 ARG A O 1
ATOM 718 N N . GLY A 1 94 ? -9.833 7.056 13.159 1.00 92.81 94 GLY A N 1
ATOM 719 C CA . GLY A 1 94 ? -11.085 7.456 13.810 1.00 92.81 94 GLY A CA 1
ATOM 720 C C . GLY A 1 94 ? -12.313 7.335 12.902 1.00 92.81 94 GLY A C 1
ATOM 721 O O . GLY A 1 94 ? -13.376 6.928 13.361 1.00 92.81 94 GLY A O 1
ATOM 722 N N . GLN A 1 95 ? -12.176 7.623 11.600 1.00 92.31 95 GLN A N 1
ATOM 723 C CA . GLN A 1 95 ? -13.259 7.401 10.629 1.00 92.31 95 GLN A CA 1
ATOM 724 C C . GLN A 1 95 ? -13.593 5.913 10.496 1.00 92.31 95 GLN A C 1
ATOM 726 O O . GLN A 1 95 ? -14.764 5.542 10.426 1.00 92.31 95 GLN A O 1
ATOM 731 N N . LEU A 1 96 ? -12.568 5.060 10.466 1.00 94.06 96 LEU A N 1
ATOM 732 C CA . LEU A 1 96 ? -12.739 3.617 10.394 1.00 94.06 96 LEU A CA 1
ATOM 733 C C . LEU A 1 96 ? -13.359 3.066 11.683 1.00 94.06 96 LEU A C 1
ATOM 735 O O . LEU A 1 96 ? -14.336 2.330 11.610 1.00 94.06 96 LEU A O 1
ATOM 739 N N . GLU A 1 97 ? -12.845 3.472 12.843 1.00 95.62 97 GLU A N 1
ATOM 740 C CA . GLU A 1 97 ? -13.366 3.098 14.160 1.00 95.62 97 GLU A CA 1
ATOM 741 C C . GLU A 1 97 ? -14.843 3.472 14.309 1.00 95.62 97 GLU A C 1
ATOM 743 O O . GLU A 1 97 ? -15.658 2.611 14.629 1.00 95.62 97 GLU A O 1
ATOM 748 N N . GLY A 1 98 ? -15.216 4.714 13.983 1.00 93.81 98 GLY A N 1
ATOM 749 C CA . GLY A 1 98 ? -16.610 5.157 14.038 1.00 93.81 98 GLY A CA 1
ATOM 750 C C . GLY A 1 98 ? -17.531 4.300 13.168 1.00 93.81 98 GLY A C 1
ATOM 751 O O . GLY A 1 98 ? -18.587 3.863 13.624 1.00 93.81 98 GLY A O 1
ATOM 752 N N . ARG A 1 99 ? -17.111 3.977 11.937 1.00 93.00 99 ARG A N 1
ATOM 753 C CA . ARG A 1 99 ? -17.887 3.092 11.051 1.00 93.00 99 ARG A CA 1
ATOM 754 C C . ARG A 1 99 ? -17.949 1.657 11.562 1.00 93.00 99 ARG A C 1
ATOM 756 O O . ARG A 1 99 ? -19.002 1.033 11.460 1.00 93.00 99 ARG A O 1
ATOM 763 N N . MET A 1 100 ? -16.854 1.136 12.109 1.00 96.69 100 MET A N 1
ATOM 764 C CA . MET A 1 100 ? -16.823 -0.202 12.696 1.00 96.69 100 MET A CA 1
ATOM 765 C C . MET A 1 100 ? -17.749 -0.288 13.912 1.00 96.69 100 MET A C 1
ATOM 767 O O . MET A 1 100 ? -18.453 -1.283 14.032 1.00 96.69 100 MET A O 1
ATOM 771 N N . ILE A 1 101 ? -17.812 0.743 14.764 1.00 96.44 101 ILE A N 1
ATOM 772 C CA . ILE A 1 101 ? -18.728 0.804 15.917 1.00 96.44 101 ILE A CA 1
ATOM 773 C C . ILE A 1 101 ? -20.187 0.782 15.457 1.00 96.44 101 ILE A C 1
ATOM 775 O O . ILE A 1 101 ? -20.974 -0.011 15.970 1.00 96.44 101 ILE A O 1
ATOM 779 N N . VAL A 1 102 ? -20.545 1.611 14.470 1.00 94.75 102 VAL A N 1
ATOM 780 C CA . VAL A 1 102 ? -21.907 1.623 13.909 1.00 94.75 102 VAL A CA 1
ATOM 781 C C . VAL A 1 102 ? -22.252 0.256 13.311 1.00 94.75 102 VAL A C 1
ATOM 783 O O . VAL A 1 102 ? -23.301 -0.298 13.617 1.00 94.75 102 VAL A O 1
ATOM 786 N N . THR A 1 103 ? -21.330 -0.334 12.544 1.00 95.56 103 THR A N 1
ATOM 787 C CA . THR A 1 103 ? -21.526 -1.661 11.936 1.00 95.56 103 THR A CA 1
ATOM 788 C C . THR A 1 103 ? -21.676 -2.748 13.003 1.00 95.56 103 THR A C 1
ATOM 790 O O . THR A 1 103 ? -22.546 -3.604 12.892 1.00 95.56 103 THR A O 1
ATOM 793 N N . ALA A 1 104 ? -20.854 -2.730 14.053 1.00 97.50 104 ALA A N 1
ATOM 794 C CA . ALA A 1 104 ? -20.933 -3.678 15.161 1.00 97.50 104 ALA A CA 1
ATOM 795 C C . ALA A 1 104 ? -22.307 -3.603 15.842 1.00 97.50 104 ALA A C 1
ATOM 797 O O . ALA A 1 104 ? -22.965 -4.631 16.005 1.00 97.50 104 ALA A O 1
ATOM 798 N N . TYR A 1 105 ? -22.779 -2.388 16.126 1.00 96.88 105 TYR A N 1
ATOM 799 C CA . TYR A 1 105 ? -24.096 -2.151 16.708 1.00 96.88 105 TYR A CA 1
ATOM 800 C C . TYR A 1 105 ? -25.239 -2.679 15.825 1.00 96.88 105 TYR A C 1
ATOM 802 O O . TYR A 1 105 ? -26.133 -3.361 16.323 1.00 96.88 105 TYR A O 1
ATOM 810 N N . GLU A 1 106 ? -25.190 -2.438 14.509 1.00 97.06 106 GLU A N 1
ATOM 811 C CA . GLU A 1 106 ? -26.174 -2.967 13.546 1.00 97.06 106 GLU A CA 1
ATOM 812 C C . GLU A 1 106 ? -26.240 -4.503 13.544 1.00 97.06 106 GLU A C 1
ATOM 814 O O . GLU A 1 106 ? -27.295 -5.081 13.284 1.00 97.06 106 GLU A O 1
ATOM 819 N N . HIS A 1 107 ? -25.129 -5.163 13.877 1.00 96.88 107 HIS A N 1
ATOM 820 C CA . HIS A 1 107 ? -25.028 -6.619 13.972 1.00 96.88 107 HIS A CA 1
ATOM 821 C C . HIS A 1 107 ? -25.232 -7.152 15.403 1.00 96.88 107 HIS A C 1
ATOM 823 O O . HIS A 1 107 ? -25.024 -8.341 15.647 1.00 96.88 107 HIS A O 1
ATOM 829 N N . GLY A 1 108 ? -25.655 -6.306 16.350 1.00 96.69 108 GLY A N 1
ATOM 830 C CA . GLY A 1 108 ? -25.929 -6.700 17.735 1.00 96.69 108 GLY A CA 1
ATOM 831 C C . GLY A 1 108 ? -24.680 -6.937 18.589 1.00 96.69 108 GLY A C 1
ATOM 832 O O . GLY A 1 108 ? -24.751 -7.664 19.578 1.00 96.69 108 GLY A O 1
ATOM 833 N N . LEU A 1 109 ? -23.540 -6.360 18.204 1.00 96.75 109 LEU A N 1
ATOM 834 C CA . LEU A 1 109 ? -22.303 -6.362 18.982 1.00 96.75 109 LEU A CA 1
ATOM 835 C C . LEU A 1 109 ? -22.174 -5.060 19.784 1.00 96.75 109 LEU A C 1
ATOM 837 O O . LEU A 1 109 ? -22.496 -3.978 19.294 1.00 96.75 109 LEU A O 1
ATOM 841 N N . ASP A 1 110 ? -21.651 -5.165 21.005 1.00 92.50 110 ASP A N 1
ATOM 842 C CA . ASP A 1 110 ? -21.618 -4.043 21.952 1.00 92.50 110 ASP A CA 1
ATOM 843 C C . ASP A 1 110 ? -20.462 -3.063 21.712 1.00 92.50 110 ASP A C 1
ATOM 845 O O . ASP A 1 110 ? -20.574 -1.871 22.010 1.00 92.50 110 ASP A O 1
ATOM 849 N N . ASN A 1 111 ? -19.315 -3.551 21.230 1.00 94.25 111 ASN A N 1
ATOM 850 C CA . ASN A 1 111 ? -18.119 -2.736 21.054 1.00 94.25 111 ASN A CA 1
ATOM 851 C C . ASN A 1 111 ? -17.197 -3.245 19.937 1.00 94.25 111 ASN A C 1
ATOM 853 O O . ASN A 1 111 ? -17.350 -4.339 19.396 1.00 94.25 111 ASN A O 1
ATOM 857 N N . VAL A 1 112 ? -16.216 -2.406 19.607 1.00 97.50 112 VAL A N 1
ATOM 858 C CA . VAL A 1 112 ? -15.103 -2.715 18.709 1.00 97.50 112 VAL A CA 1
ATOM 859 C C . VAL A 1 112 ? -13.817 -2.498 19.488 1.00 97.50 112 VAL A C 1
ATOM 861 O O . VAL A 1 112 ? -13.672 -1.481 20.165 1.00 97.50 112 VAL A O 1
ATOM 864 N N . THR A 1 113 ? -12.891 -3.452 19.415 1.00 97.19 113 THR A N 1
ATOM 865 C CA . THR A 1 113 ? -11.589 -3.322 20.072 1.00 97.19 113 THR A CA 1
ATOM 866 C C . THR A 1 113 ? -10.606 -2.537 19.208 1.00 97.19 113 THR A C 1
ATOM 868 O O . THR A 1 113 ? -10.691 -2.523 17.975 1.00 97.19 113 THR A O 1
ATOM 871 N N . GLU A 1 114 ? -9.633 -1.900 19.851 1.00 96.12 114 GLU A N 1
ATOM 872 C CA . GLU A 1 114 ? -8.609 -1.107 19.173 1.00 96.12 114 GLU A CA 1
ATOM 873 C C . GLU A 1 114 ? -7.740 -1.966 18.227 1.00 96.12 114 GLU A C 1
ATOM 875 O O . GLU A 1 114 ? -7.328 -1.528 17.143 1.00 96.12 114 GLU A O 1
ATOM 880 N N . GLU A 1 115 ? -7.499 -3.224 18.596 1.00 97.75 115 GLU A N 1
ATOM 881 C CA . GLU A 1 115 ? -6.750 -4.193 17.797 1.00 97.75 115 GLU A CA 1
ATOM 882 C C . GLU A 1 115 ? -7.487 -4.531 16.502 1.00 97.75 115 GLU A C 1
ATOM 884 O O . GLU A 1 115 ? -6.849 -4.636 15.456 1.00 97.75 115 GLU A O 1
ATOM 889 N N . ALA A 1 116 ? -8.820 -4.641 16.542 1.00 97.62 116 ALA A N 1
ATOM 890 C CA . ALA A 1 116 ? -9.623 -4.896 15.351 1.00 97.62 116 ALA A CA 1
ATOM 891 C C . ALA A 1 116 ? -9.516 -3.729 14.361 1.00 97.62 116 ALA A C 1
ATOM 893 O O . ALA A 1 116 ? -9.263 -3.948 13.176 1.00 97.62 116 ALA A O 1
ATOM 894 N N . VAL A 1 117 ? -9.625 -2.485 14.846 1.00 97.69 117 VAL A N 1
ATOM 895 C CA . VAL A 1 117 ? -9.434 -1.288 14.006 1.00 97.69 117 VAL A CA 1
ATOM 896 C C . VAL A 1 117 ? -8.032 -1.285 13.398 1.00 97.69 117 VAL A C 1
ATOM 898 O O . VAL A 1 117 ? -7.868 -1.077 12.197 1.00 97.69 117 VAL A O 1
ATOM 901 N N . THR A 1 118 ? -7.010 -1.567 14.208 1.00 97.44 118 THR A N 1
ATOM 902 C CA . THR A 1 118 ? -5.609 -1.615 13.759 1.00 97.44 118 THR A CA 1
ATOM 903 C C . THR A 1 118 ? -5.378 -2.695 12.703 1.00 97.44 118 THR A C 1
ATOM 905 O O . THR A 1 118 ? -4.719 -2.434 11.696 1.00 97.44 118 THR A O 1
ATOM 908 N N . ALA A 1 119 ? -5.953 -3.884 12.895 1.00 98.06 119 ALA A N 1
ATOM 909 C CA . ALA A 1 119 ? -5.864 -4.984 11.944 1.00 98.06 119 ALA A CA 1
ATOM 910 C C . ALA A 1 119 ? -6.497 -4.615 10.598 1.00 98.06 119 ALA A C 1
ATOM 912 O O . ALA A 1 119 ? -5.906 -4.892 9.556 1.00 98.06 119 ALA A O 1
ATOM 913 N N . VAL A 1 120 ? -7.650 -3.938 10.604 1.00 97.44 120 VAL A N 1
ATOM 914 C CA . VAL A 1 120 ? -8.300 -3.484 9.366 1.00 97.44 120 VAL A CA 1
ATOM 915 C C . VAL A 1 120 ? -7.476 -2.397 8.671 1.00 97.44 120 VAL A C 1
ATOM 917 O O . VAL A 1 120 ? -7.310 -2.472 7.455 1.00 97.44 120 VAL A O 1
ATOM 920 N N . VAL A 1 121 ? -6.896 -1.435 9.404 1.00 96.31 121 VAL A N 1
ATOM 921 C CA . VAL A 1 121 ? -5.982 -0.432 8.814 1.00 96.31 121 VAL A CA 1
ATOM 922 C C . VAL A 1 121 ? -4.819 -1.120 8.095 1.00 96.31 121 VAL A C 1
ATOM 924 O O . VAL A 1 121 ? -4.562 -0.833 6.925 1.00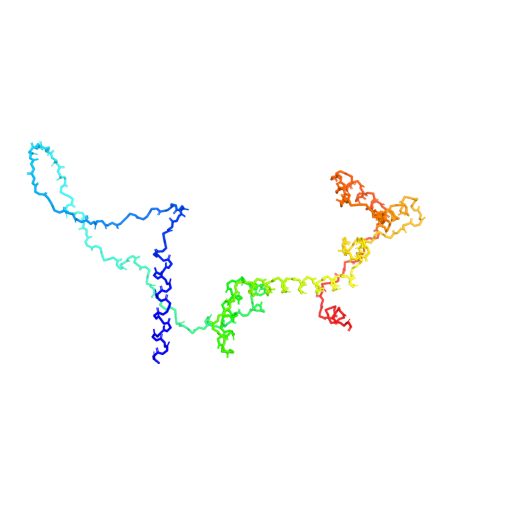 96.31 121 VAL A O 1
ATOM 927 N N . TYR A 1 122 ? -4.157 -2.066 8.766 1.00 97.12 122 TYR A N 1
ATOM 928 C CA . TYR A 1 122 ? -3.036 -2.804 8.187 1.00 97.12 122 TYR A CA 1
ATOM 929 C C . TYR A 1 122 ? -3.469 -3.670 6.995 1.00 97.12 122 TYR A C 1
ATOM 931 O O . TYR A 1 122 ? -2.787 -3.710 5.973 1.00 97.12 122 TYR A O 1
ATOM 939 N N . ALA A 1 123 ? -4.621 -4.338 7.085 1.00 97.81 123 ALA A N 1
ATOM 940 C CA . ALA A 1 123 ? -5.154 -5.150 5.996 1.00 97.81 123 ALA A CA 1
ATOM 941 C C . ALA A 1 123 ? -5.430 -4.308 4.743 1.00 97.81 123 ALA A C 1
ATOM 943 O O . ALA A 1 123 ? -5.025 -4.698 3.651 1.00 97.81 123 ALA A O 1
ATOM 944 N N . VAL A 1 124 ? -6.054 -3.135 4.897 1.00 95.75 124 VAL A N 1
ATOM 945 C CA . VAL A 1 124 ? -6.311 -2.207 3.784 1.00 95.75 124 VAL A CA 1
ATOM 946 C C . VAL A 1 124 ? -4.999 -1.726 3.167 1.00 95.75 124 VAL A C 1
ATOM 948 O O . VAL A 1 124 ? -4.861 -1.729 1.944 1.00 95.75 124 VAL A O 1
ATOM 951 N N . GLU A 1 125 ? -4.019 -1.352 3.991 1.00 95.31 125 GLU A N 1
ATOM 952 C CA . GLU A 1 125 ? -2.715 -0.895 3.513 1.00 95.31 125 GLU A CA 1
ATOM 953 C C . GLU A 1 125 ? -1.995 -1.968 2.684 1.00 95.31 125 GLU A C 1
ATOM 955 O O . GLU A 1 125 ? -1.548 -1.685 1.570 1.00 95.31 125 GLU A O 1
ATOM 960 N N . ASN A 1 126 ? -1.899 -3.198 3.195 1.00 96.19 126 ASN A N 1
ATOM 961 C CA . ASN A 1 126 ? -1.230 -4.276 2.466 1.00 96.19 126 ASN A CA 1
ATOM 962 C C . ASN A 1 126 ? -2.004 -4.682 1.222 1.00 96.19 126 ASN A C 1
ATOM 964 O O . ASN A 1 126 ? -1.403 -4.823 0.166 1.00 96.19 126 ASN A O 1
ATOM 968 N N . HIS A 1 127 ? -3.330 -4.783 1.310 1.00 95.62 127 HIS A N 1
ATOM 969 C CA . HIS A 1 127 ? -4.145 -5.158 0.164 1.00 95.62 127 HIS A CA 1
ATOM 970 C C . HIS A 1 127 ? -3.971 -4.175 -1.003 1.00 95.62 127 HIS A C 1
ATOM 972 O O . HIS A 1 127 ? -3.790 -4.584 -2.149 1.00 95.62 127 HIS A O 1
ATOM 978 N N . LEU A 1 128 ? -3.944 -2.870 -0.718 1.00 95.56 128 LEU A N 1
ATOM 979 C CA . LEU A 1 128 ? -3.693 -1.857 -1.742 1.00 95.56 128 LEU A CA 1
ATOM 980 C C . LEU A 1 128 ? -2.265 -1.920 -2.286 1.00 95.56 128 LEU A C 1
ATOM 982 O O . LEU A 1 128 ? -2.075 -1.794 -3.498 1.00 95.56 128 LEU A O 1
ATOM 986 N N . LYS A 1 129 ? -1.263 -2.141 -1.426 1.00 95.62 129 LYS A N 1
ATOM 987 C CA . LYS A 1 129 ? 0.121 -2.356 -1.871 1.00 95.62 129 LYS A CA 1
ATOM 988 C C . LYS A 1 129 ? 0.220 -3.565 -2.793 1.00 95.62 129 LYS A C 1
ATOM 990 O O . LYS A 1 129 ? 0.827 -3.439 -3.849 1.00 95.62 129 LYS A O 1
ATOM 995 N N . ASP A 1 130 ? -0.424 -4.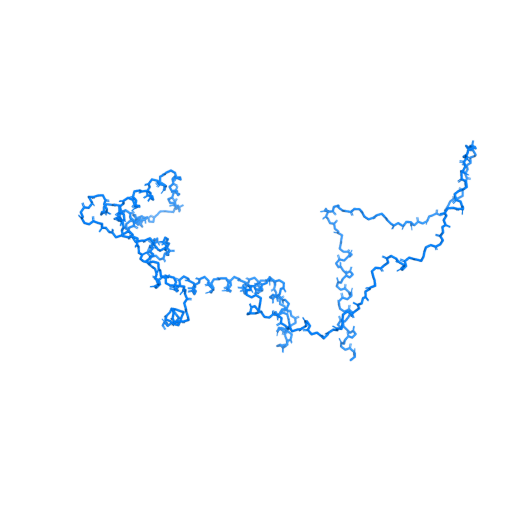677 -2.463 1.00 94.56 130 ASP A N 1
ATOM 996 C CA . ASP A 1 130 ? -0.403 -5.901 -3.266 1.00 94.56 130 ASP A CA 1
ATOM 997 C C . ASP A 1 130 ? -1.040 -5.689 -4.641 1.00 94.56 130 ASP A C 1
ATOM 999 O O . ASP A 1 130 ? -0.477 -6.116 -5.655 1.00 94.56 130 ASP A O 1
ATOM 1003 N N . ILE A 1 131 ? -2.166 -4.969 -4.707 1.00 95.44 131 ILE A N 1
ATOM 1004 C CA . ILE A 1 131 ? -2.805 -4.595 -5.977 1.00 95.44 131 ILE A CA 1
ATOM 1005 C C . ILE A 1 131 ? -1.858 -3.723 -6.808 1.00 95.44 131 ILE A C 1
ATOM 1007 O O . ILE A 1 131 ? -1.591 -4.030 -7.972 1.00 95.44 131 ILE A O 1
ATOM 1011 N N . LEU A 1 132 ? -1.308 -2.658 -6.217 1.00 94.19 132 LEU A N 1
ATOM 1012 C CA . LEU A 1 132 ? -0.394 -1.746 -6.908 1.00 94.19 132 LEU A CA 1
ATOM 1013 C C . LEU A 1 132 ? 0.868 -2.469 -7.384 1.00 94.19 132 LEU A C 1
ATOM 1015 O O . LEU A 1 132 ? 1.266 -2.326 -8.540 1.00 94.19 132 LEU A O 1
ATOM 1019 N N . THR A 1 133 ? 1.481 -3.281 -6.526 1.00 93.69 133 THR A N 1
ATOM 1020 C CA . THR A 1 133 ? 2.646 -4.099 -6.860 1.00 93.69 133 THR A CA 1
ATOM 1021 C C . THR A 1 133 ? 2.321 -5.075 -7.984 1.00 93.69 133 THR A C 1
ATOM 1023 O O . THR A 1 133 ? 3.127 -5.207 -8.906 1.00 93.69 133 THR A O 1
ATOM 1026 N N . SER A 1 134 ? 1.151 -5.714 -7.968 1.00 93.81 134 SER A N 1
ATOM 1027 C CA . SER A 1 134 ? 0.716 -6.627 -9.029 1.00 93.81 134 SER A CA 1
ATOM 1028 C C . SER A 1 134 ? 0.595 -5.904 -10.369 1.00 93.81 134 SER A C 1
ATOM 1030 O O . SER A 1 134 ? 1.260 -6.306 -11.327 1.00 93.81 134 SER A O 1
ATOM 1032 N N . VAL A 1 135 ? -0.137 -4.785 -10.413 1.00 94.75 135 VAL A N 1
ATOM 1033 C CA . VAL A 1 135 ? -0.306 -3.957 -11.620 1.00 94.75 135 VAL A CA 1
ATOM 1034 C C . VAL A 1 135 ? 1.043 -3.464 -12.147 1.00 94.75 135 VAL A C 1
ATOM 1036 O O . VAL A 1 135 ? 1.376 -3.665 -13.315 1.00 94.75 135 VAL A O 1
ATOM 1039 N N . ILE A 1 136 ? 1.866 -2.852 -11.293 1.00 92.62 136 ILE A N 1
ATOM 1040 C CA . ILE A 1 136 ? 3.150 -2.279 -11.713 1.00 92.62 136 ILE A CA 1
ATOM 1041 C C . ILE A 1 136 ? 4.104 -3.381 -12.187 1.00 92.62 136 ILE A C 1
ATOM 1043 O O . ILE A 1 136 ? 4.803 -3.178 -13.178 1.00 92.62 136 ILE A O 1
ATOM 1047 N N . SER A 1 137 ? 4.110 -4.548 -11.536 1.00 91.69 137 SER A N 1
ATOM 1048 C CA . SER A 1 137 ? 4.993 -5.663 -11.900 1.00 91.69 137 SER A CA 1
ATOM 1049 C C . SER A 1 137 ? 4.668 -6.306 -13.250 1.00 91.69 137 SER A C 1
ATOM 1051 O O . SER A 1 137 ? 5.566 -6.870 -13.868 1.00 91.69 137 SER A O 1
ATOM 1053 N N . ARG A 1 138 ? 3.420 -6.199 -13.728 1.00 90.69 138 ARG A N 1
ATOM 1054 C CA . ARG A 1 138 ? 3.041 -6.631 -15.085 1.00 90.69 138 ARG A CA 1
ATOM 1055 C C . ARG A 1 138 ? 3.405 -5.592 -16.144 1.00 90.69 138 ARG A C 1
ATOM 1057 O O . ARG A 1 138 ? 3.791 -5.947 -17.250 1.00 90.69 138 ARG A O 1
ATOM 1064 N N . ARG A 1 139 ? 3.316 -4.303 -15.799 1.00 89.50 139 ARG A N 1
ATOM 1065 C CA . ARG A 1 139 ? 3.581 -3.199 -16.738 1.00 89.50 139 ARG A CA 1
ATOM 1066 C C . ARG A 1 139 ? 5.062 -2.859 -16.872 1.00 89.50 139 ARG A C 1
ATOM 1068 O O . ARG A 1 139 ? 5.487 -2.382 -17.918 1.00 89.50 139 ARG A O 1
ATOM 1075 N N . LYS A 1 140 ? 5.849 -3.035 -15.810 1.00 87.44 140 LYS A N 1
ATOM 1076 C CA . LYS A 1 140 ? 7.261 -2.645 -15.757 1.00 87.44 140 LYS A CA 1
ATOM 1077 C C . LYS A 1 140 ? 8.126 -3.806 -15.299 1.00 87.44 140 LYS A C 1
ATOM 1079 O O . LYS A 1 140 ? 7.771 -4.529 -14.373 1.00 87.44 140 LYS A O 1
ATOM 1084 N N . ALA A 1 141 ? 9.317 -3.898 -15.888 1.00 84.50 141 ALA A N 1
ATOM 1085 C CA . ALA A 1 141 ? 10.364 -4.771 -15.382 1.00 84.50 141 ALA A CA 1
ATOM 1086 C C . ALA A 1 141 ? 10.704 -4.407 -13.930 1.00 84.50 141 ALA A C 1
ATOM 1088 O O . ALA A 1 141 ? 10.649 -3.240 -13.532 1.00 84.50 141 ALA A O 1
ATOM 1089 N N . TYR A 1 142 ? 11.055 -5.411 -13.144 1.00 86.94 142 TYR A N 1
ATOM 1090 C CA . TYR A 1 142 ? 11.471 -5.267 -11.758 1.00 86.94 142 TYR A CA 1
ATOM 1091 C C . TYR A 1 142 ? 12.560 -6.291 -11.463 1.00 86.94 142 TYR A C 1
ATOM 1093 O O . TYR A 1 142 ? 12.850 -7.180 -12.266 1.00 86.94 142 TYR A O 1
ATOM 1101 N N . ARG A 1 143 ? 13.160 -6.168 -10.289 1.00 83.12 143 ARG A N 1
ATOM 1102 C CA . ARG A 1 143 ? 14.218 -7.045 -9.801 1.00 83.12 143 ARG A CA 1
ATOM 1103 C C . ARG A 1 143 ? 13.726 -7.822 -8.596 1.00 83.12 143 ARG A C 1
ATOM 1105 O O . ARG A 1 143 ? 12.877 -7.330 -7.860 1.00 83.12 143 ARG A O 1
ATOM 1112 N N . LEU A 1 144 ? 14.263 -9.016 -8.388 1.00 83.81 144 LEU A N 1
ATOM 1113 C CA . LEU A 1 144 ? 13.938 -9.854 -7.238 1.00 83.81 144 LEU A CA 1
ATOM 1114 C C . LEU A 1 144 ? 15.128 -9.909 -6.288 1.00 83.81 144 LEU A C 1
ATOM 1116 O O . LEU A 1 144 ? 16.239 -10.214 -6.711 1.00 83.81 144 LEU A O 1
ATOM 1120 N N . ARG A 1 145 ? 14.902 -9.586 -5.016 1.00 80.94 145 ARG A N 1
ATOM 1121 C CA . ARG A 1 145 ? 15.836 -9.846 -3.918 1.00 80.94 145 ARG A CA 1
ATOM 1122 C C . ARG A 1 145 ? 15.391 -11.136 -3.234 1.00 80.94 145 ARG A C 1
ATOM 1124 O O . ARG A 1 145 ? 14.192 -11.339 -3.031 1.00 80.94 145 ARG A O 1
ATOM 1131 N N . ASP A 1 146 ? 16.341 -12.030 -2.974 1.00 77.94 146 ASP A N 1
ATOM 1132 C CA . ASP A 1 146 ? 16.111 -13.361 -2.388 1.00 77.94 146 ASP A CA 1
ATOM 1133 C C . ASP A 1 146 ? 15.065 -14.207 -3.139 1.00 77.94 146 ASP A C 1
ATOM 1135 O O . ASP A 1 146 ? 14.361 -15.023 -2.549 1.00 77.94 146 ASP A O 1
ATOM 1139 N N . GLY A 1 147 ? 14.899 -13.974 -4.446 1.00 78.88 147 GLY A N 1
ATOM 1140 C CA . GLY A 1 147 ? 13.929 -14.672 -5.298 1.00 78.88 147 GLY A CA 1
ATOM 1141 C C . GLY A 1 147 ? 12.461 -14.255 -5.128 1.00 78.88 147 GLY A C 1
ATOM 1142 O O . GLY A 1 147 ? 11.634 -14.675 -5.931 1.00 78.88 147 GLY A O 1
ATOM 1143 N N . HIS A 1 148 ? 12.122 -13.403 -4.152 1.00 83.44 148 HIS A N 1
ATOM 1144 C CA . HIS A 1 148 ? 10.720 -13.107 -3.810 1.00 83.44 148 HIS A CA 1
ATOM 1145 C C . HIS A 1 148 ? 10.407 -11.609 -3.700 1.00 83.44 148 HIS A C 1
ATOM 1147 O O . HIS A 1 148 ? 9.321 -11.171 -4.085 1.00 83.44 148 HIS A O 1
ATOM 1153 N N . PHE A 1 149 ? 11.339 -10.792 -3.203 1.00 86.00 149 PHE A N 1
ATOM 1154 C CA . PHE A 1 149 ? 11.074 -9.380 -2.939 1.00 86.00 149 PHE A CA 1
ATOM 1155 C C . PHE A 1 149 ? 11.275 -8.531 -4.197 1.00 86.00 149 PHE A C 1
ATOM 1157 O O . PHE A 1 149 ? 12.399 -8.363 -4.671 1.00 86.00 149 PHE A O 1
ATOM 1164 N N . LYS A 1 150 ? 10.186 -7.977 -4.739 1.00 88.88 150 LYS A N 1
ATOM 1165 C CA . LYS A 1 150 ? 10.215 -7.132 -5.941 1.00 88.88 150 LYS A CA 1
ATOM 1166 C C . LYS A 1 150 ? 10.743 -5.729 -5.616 1.00 88.88 150 LYS A C 1
ATOM 1168 O O . LYS A 1 150 ? 10.193 -5.044 -4.759 1.00 88.88 150 LYS A O 1
ATOM 1173 N N . TYR A 1 151 ? 11.772 -5.273 -6.328 1.00 86.69 151 TYR A N 1
ATOM 1174 C CA . TYR A 1 151 ? 12.382 -3.949 -6.166 1.00 86.69 151 TYR A CA 1
ATOM 1175 C C . TYR A 1 151 ? 12.831 -3.348 -7.508 1.00 86.69 151 TYR A C 1
ATOM 1177 O O . TYR A 1 151 ? 12.782 -4.010 -8.541 1.00 86.69 151 TYR A O 1
ATOM 1185 N N . ALA A 1 152 ? 13.267 -2.081 -7.498 1.00 84.50 152 ALA A N 1
ATOM 1186 C CA . ALA A 1 152 ? 13.797 -1.371 -8.674 1.00 84.50 152 ALA A CA 1
ATOM 1187 C C . ALA A 1 152 ? 12.885 -1.439 -9.921 1.00 84.50 152 ALA A C 1
ATOM 1189 O O . ALA A 1 152 ? 13.330 -1.727 -11.033 1.00 84.50 152 ALA A O 1
ATOM 1190 N N . PHE A 1 153 ? 11.591 -1.171 -9.728 1.00 86.38 153 PHE A N 1
ATOM 1191 C CA . PHE A 1 153 ? 10.607 -1.122 -10.809 1.00 86.38 153 PHE A CA 1
ATOM 1192 C C . PHE A 1 153 ? 10.989 -0.098 -11.885 1.00 86.38 153 PHE A C 1
ATOM 1194 O O . PHE A 1 153 ? 11.315 1.048 -11.583 1.00 86.38 153 PHE A O 1
ATOM 1201 N N . GLY A 1 154 ? 10.887 -0.498 -13.150 1.00 79.25 154 GLY A N 1
ATOM 1202 C CA . GLY A 1 154 ? 11.207 0.330 -14.312 1.00 79.25 154 GLY A CA 1
ATOM 1203 C C . GLY A 1 154 ? 12.686 0.347 -14.703 1.00 79.25 154 GLY A C 1
ATOM 1204 O O . GLY A 1 154 ? 13.009 0.932 -15.730 1.00 79.25 154 GLY A O 1
ATOM 1205 N N . SER A 1 155 ? 13.570 -0.304 -13.942 1.00 73.62 155 SER A N 1
ATOM 1206 C CA . SER A 1 155 ? 14.968 -0.490 -14.335 1.00 73.62 155 SER A CA 1
ATOM 1207 C C . SER A 1 155 ? 15.105 -1.761 -15.174 1.00 73.62 155 SER A C 1
ATOM 1209 O O . SER A 1 155 ? 14.939 -2.868 -14.661 1.00 73.62 155 SER A O 1
ATOM 1211 N N . ASN A 1 156 ? 15.406 -1.619 -16.467 1.00 66.75 156 ASN A N 1
ATOM 1212 C CA . ASN A 1 156 ? 15.784 -2.740 -17.327 1.00 66.75 156 ASN A CA 1
ATOM 1213 C C . ASN A 1 156 ? 17.313 -2.806 -17.457 1.00 66.75 156 ASN A C 1
ATOM 1215 O O . ASN A 1 156 ? 17.902 -2.329 -18.422 1.00 66.75 156 ASN A O 1
ATOM 1219 N N . VAL A 1 157 ? 17.988 -3.436 -16.498 1.00 66.00 157 VAL A N 1
ATOM 1220 C CA . VAL A 1 157 ? 19.391 -3.814 -16.719 1.00 66.00 157 VAL A CA 1
ATOM 1221 C C . VAL A 1 157 ? 19.392 -5.104 -17.530 1.00 66.00 157 VAL A C 1
ATOM 1223 O O . VAL A 1 157 ? 19.521 -6.190 -16.976 1.00 66.00 157 VAL A O 1
ATOM 1226 N N . ASN A 1 158 ? 19.179 -4.997 -18.839 1.00 71.75 158 ASN A N 1
ATOM 1227 C CA . ASN A 1 158 ? 19.449 -6.114 -19.737 1.00 71.75 158 ASN A CA 1
ATOM 1228 C C . ASN A 1 158 ? 20.958 -6.147 -20.016 1.00 71.75 158 ASN A C 1
ATOM 1230 O O . ASN A 1 158 ? 21.531 -5.096 -20.317 1.00 71.75 158 ASN A O 1
ATOM 1234 N N . PRO A 1 159 ? 21.618 -7.315 -19.918 1.00 72.69 159 PRO A N 1
ATOM 1235 C CA . PRO A 1 159 ? 23.035 -7.412 -20.226 1.00 72.69 159 PRO A CA 1
ATOM 1236 C C . PRO A 1 159 ? 23.264 -7.032 -21.693 1.00 72.69 159 PRO A C 1
ATOM 1238 O O . PRO A 1 159 ? 22.696 -7.627 -22.607 1.00 72.69 159 PRO A O 1
ATOM 1241 N N . GLN A 1 160 ? 24.094 -6.015 -21.909 1.00 76.81 160 GLN A N 1
ATOM 1242 C CA . GLN A 1 160 ? 24.494 -5.541 -23.229 1.00 76.81 160 GLN A CA 1
ATOM 1243 C C . GLN A 1 160 ? 25.635 -6.432 -23.750 1.00 76.81 160 GLN A C 1
ATOM 1245 O O . GLN A 1 160 ? 26.754 -6.321 -23.239 1.00 76.81 160 GLN A O 1
ATOM 1250 N N . PRO A 1 161 ? 25.416 -7.301 -24.756 1.00 78.75 161 PRO A N 1
ATOM 1251 C CA . PRO A 1 161 ? 26.392 -8.327 -25.148 1.00 78.75 161 PRO A CA 1
ATOM 1252 C C . PRO A 1 161 ? 27.714 -7.744 -25.673 1.00 78.75 161 PRO A C 1
ATOM 1254 O O . PRO A 1 161 ? 28.752 -8.396 -25.621 1.00 78.75 161 PRO A O 1
ATOM 1257 N N . TYR A 1 162 ? 27.689 -6.500 -26.149 1.00 82.94 162 TYR A N 1
ATOM 1258 C CA . TYR A 1 162 ? 28.854 -5.756 -26.632 1.00 82.94 162 TYR A CA 1
ATOM 1259 C C . TYR A 1 162 ? 29.603 -4.981 -25.536 1.00 82.94 162 TYR A C 1
ATOM 1261 O O . TYR A 1 162 ? 30.677 -4.440 -25.797 1.00 82.94 162 TYR A O 1
ATOM 1269 N N . LEU A 1 163 ? 29.082 -4.933 -24.307 1.00 82.94 163 LEU A N 1
ATOM 1270 C CA . LEU A 1 163 ? 29.712 -4.250 -23.181 1.00 82.94 163 LEU A CA 1
ATOM 1271 C C . LEU A 1 163 ? 30.239 -5.287 -22.182 1.00 82.94 163 LEU A C 1
ATOM 1273 O O . LEU A 1 163 ? 29.467 -5.919 -21.469 1.00 82.94 163 LEU A O 1
ATOM 1277 N N . LYS A 1 164 ? 31.566 -5.450 -22.099 1.00 80.81 164 LYS A N 1
ATOM 1278 C CA . LYS A 1 164 ? 32.211 -6.503 -21.283 1.00 80.81 164 LYS A CA 1
ATOM 1279 C C . LYS A 1 164 ? 31.762 -6.517 -19.814 1.00 80.81 164 LYS A C 1
ATOM 1281 O O . LYS A 1 164 ? 31.642 -7.583 -19.223 1.00 80.81 164 LYS A O 1
ATOM 1286 N N . ASN A 1 165 ? 31.487 -5.343 -19.244 1.00 81.81 165 ASN A N 1
ATOM 1287 C CA . ASN A 1 165 ? 31.105 -5.202 -17.838 1.00 81.81 165 ASN A CA 1
ATOM 1288 C C . ASN A 1 165 ? 29.614 -5.469 -17.576 1.00 81.81 165 ASN A C 1
ATOM 1290 O O . ASN A 1 165 ? 29.240 -5.665 -16.422 1.00 81.81 165 ASN A O 1
ATOM 1294 N N . SER A 1 166 ? 28.763 -5.505 -18.608 1.00 80.81 166 SER A N 1
ATOM 1295 C CA . SER A 1 166 ? 27.310 -5.611 -18.424 1.00 80.81 166 SER A CA 1
ATOM 1296 C C . SER A 1 166 ? 26.886 -6.969 -17.865 1.00 80.81 166 SER A C 1
ATOM 1298 O O . SER A 1 166 ? 26.023 -7.030 -16.996 1.00 80.81 166 SER A O 1
ATOM 1300 N N . VAL A 1 167 ? 27.526 -8.050 -18.322 1.00 80.94 167 VAL A N 1
ATOM 1301 C CA . VAL A 1 167 ? 27.231 -9.421 -17.890 1.00 80.94 167 VAL A CA 1
ATOM 1302 C C . VAL A 1 167 ? 27.660 -9.622 -16.441 1.00 80.94 167 VAL A C 1
ATOM 1304 O O . VAL A 1 167 ? 26.900 -10.169 -15.652 1.00 80.94 167 VAL A O 1
ATOM 1307 N N . VAL A 1 168 ? 28.839 -9.120 -16.061 1.00 81.69 168 VAL A N 1
ATOM 1308 C CA . VAL A 1 168 ? 29.333 -9.187 -14.675 1.00 81.69 168 VAL A CA 1
ATOM 1309 C C . VAL A 1 168 ? 28.440 -8.367 -13.745 1.00 81.69 168 VAL A C 1
ATOM 1311 O O . VAL A 1 168 ? 28.029 -8.858 -12.697 1.00 81.69 168 VAL A O 1
ATOM 1314 N N . ALA A 1 169 ? 28.082 -7.143 -14.148 1.00 78.44 169 ALA A N 1
ATOM 1315 C CA . ALA A 1 169 ? 27.170 -6.302 -13.385 1.00 78.44 169 ALA A CA 1
ATOM 1316 C C . ALA A 1 169 ? 25.797 -6.973 -13.216 1.00 78.44 169 ALA A C 1
ATOM 1318 O O . ALA A 1 169 ? 25.261 -6.970 -12.114 1.00 78.44 169 ALA A O 1
ATOM 1319 N N . TYR A 1 170 ? 25.254 -7.587 -14.272 1.00 77.00 170 TYR A N 1
ATOM 1320 C CA . TYR A 1 170 ? 23.994 -8.330 -14.226 1.00 77.00 170 TYR A CA 1
ATOM 1321 C C . TYR A 1 170 ? 24.066 -9.557 -13.306 1.00 77.00 170 TYR A C 1
ATOM 1323 O O . TYR A 1 170 ? 23.197 -9.718 -12.448 1.00 77.00 170 TYR A O 1
ATOM 1331 N N . ASN A 1 171 ? 25.117 -10.374 -13.436 1.00 77.25 171 ASN A N 1
ATOM 1332 C CA . ASN A 1 171 ? 25.326 -11.581 -12.632 1.00 77.25 171 ASN A CA 1
ATOM 1333 C C . ASN A 1 171 ? 25.394 -11.266 -11.137 1.00 77.25 171 ASN A C 1
ATOM 1335 O O . ASN A 1 171 ? 24.673 -11.886 -10.365 1.00 77.25 171 ASN A O 1
ATOM 1339 N N . ASN A 1 172 ? 26.116 -10.211 -10.747 1.00 75.81 172 ASN A N 1
ATOM 1340 C CA . ASN A 1 172 ? 26.189 -9.742 -9.356 1.00 75.81 172 ASN A CA 1
ATOM 1341 C C . ASN A 1 172 ? 24.827 -9.350 -8.741 1.00 75.81 172 ASN A C 1
ATOM 1343 O O . ASN A 1 172 ? 24.749 -9.083 -7.545 1.00 75.81 172 ASN A O 1
ATOM 1347 N N . LEU A 1 173 ? 23.762 -9.237 -9.541 1.00 70.75 173 LEU A N 1
ATOM 1348 C CA . LEU A 1 173 ? 22.421 -8.884 -9.067 1.00 70.75 173 LEU A CA 1
ATOM 1349 C C . LEU A 1 173 ? 21.418 -10.025 -9.100 1.00 70.75 173 LEU A C 1
ATOM 1351 O O . LEU A 1 173 ? 20.447 -9.973 -8.347 1.00 70.75 173 LEU A O 1
ATOM 1355 N N . ILE A 1 174 ? 21.602 -10.994 -9.996 1.00 67.12 174 ILE A N 1
ATOM 1356 C CA . ILE A 1 174 ? 20.806 -12.227 -10.001 1.00 67.12 174 ILE A CA 1
ATOM 1357 C C . ILE A 1 174 ? 21.362 -13.227 -8.984 1.00 67.12 174 ILE A C 1
ATOM 1359 O O . ILE A 1 174 ? 20.595 -13.895 -8.297 1.00 67.12 174 ILE A O 1
ATOM 1363 N N . GLU A 1 175 ? 22.683 -13.261 -8.829 1.00 59.97 175 GLU A N 1
ATOM 1364 C CA . GLU A 1 175 ? 23.390 -13.948 -7.763 1.00 59.97 175 GLU A CA 1
ATOM 1365 C C . GLU A 1 175 ? 23.661 -12.925 -6.660 1.00 59.97 175 GLU A C 1
ATOM 1367 O O . GLU A 1 175 ? 24.775 -12.442 -6.475 1.00 59.97 175 GLU A O 1
ATOM 1372 N N . CYS A 1 176 ? 22.641 -12.617 -5.855 1.00 51.09 176 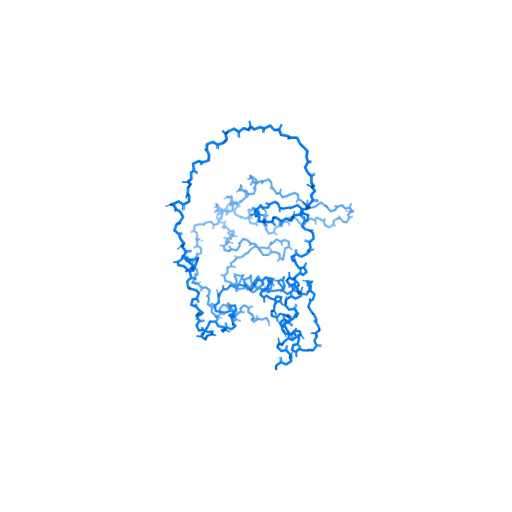CYS A N 1
ATOM 1373 C CA . CYS A 1 176 ? 22.982 -12.478 -4.443 1.00 51.09 176 CYS A CA 1
ATOM 1374 C C . CYS A 1 176 ? 23.599 -13.831 -4.068 1.00 51.09 176 CYS A C 1
ATOM 1376 O O . CYS A 1 176 ? 22.944 -14.848 -4.331 1.00 51.09 176 CYS A O 1
ATOM 1378 N N . PRO A 1 177 ? 24.829 -13.897 -3.518 1.00 42.44 177 PRO A N 1
ATOM 1379 C CA . PRO A 1 177 ? 25.319 -15.168 -3.025 1.00 42.44 177 PRO A CA 1
ATOM 1380 C C . PRO A 1 177 ? 24.233 -15.669 -2.074 1.00 42.44 177 PRO A C 1
ATOM 1382 O O . PRO A 1 177 ? 23.776 -14.879 -1.235 1.00 42.44 177 PRO A O 1
ATOM 1385 N N . PRO A 1 178 ? 23.746 -16.916 -2.224 1.00 42.56 178 PRO A N 1
ATOM 1386 C CA . PRO A 1 178 ? 22.905 -17.474 -1.189 1.00 42.56 178 PRO A CA 1
ATOM 1387 C C . PRO A 1 178 ? 23.712 -17.266 0.081 1.00 42.56 178 PRO A C 1
ATOM 1389 O O . PRO A 1 178 ? 24.872 -17.686 0.134 1.00 42.56 178 PRO A O 1
ATOM 1392 N N . SER A 1 179 ? 23.154 -16.546 1.058 1.00 43.94 179 SER A N 1
ATOM 1393 C CA . SER A 1 179 ? 23.676 -16.639 2.410 1.00 43.94 179 SER A CA 1
ATOM 1394 C C . SER A 1 179 ? 23.677 -18.130 2.676 1.00 43.94 179 SER A C 1
ATOM 1396 O O . SER A 1 179 ? 22.623 -18.773 2.676 1.00 43.94 179 SER A O 1
ATOM 1398 N N . SER A 1 180 ? 24.881 -18.695 2.626 1.00 35.88 180 SER A N 1
ATOM 1399 C CA . SER A 1 180 ? 25.093 -20.120 2.523 1.00 35.88 180 SER A CA 1
ATOM 1400 C C . SER A 1 180 ? 24.290 -20.737 3.640 1.00 35.88 180 SER A C 1
ATOM 1402 O O . SER A 1 180 ? 24.414 -20.308 4.788 1.00 35.88 180 SER A O 1
ATOM 1404 N N . VAL A 1 181 ? 23.462 -21.718 3.300 1.00 38.72 181 VAL A N 1
ATOM 1405 C CA . VAL A 1 181 ? 22.763 -22.562 4.260 1.00 38.72 181 VAL A CA 1
ATOM 1406 C C . VAL A 1 181 ? 23.821 -23.391 5.000 1.00 38.72 181 VAL A C 1
ATOM 1408 O O . VAL A 1 181 ? 23.972 -24.586 4.787 1.00 38.72 181 VAL A O 1
ATOM 1411 N N . MET A 1 182 ? 24.621 -22.744 5.842 1.00 34.94 182 MET A N 1
ATOM 1412 C CA . MET A 1 182 ? 25.323 -23.364 6.945 1.00 34.94 182 MET A CA 1
ATOM 1413 C C . MET A 1 182 ? 24.569 -22.943 8.188 1.00 34.94 182 MET A C 1
ATOM 1415 O O . MET A 1 182 ? 24.732 -21.849 8.724 1.00 34.94 182 MET A O 1
ATOM 1419 N N . ALA A 1 183 ? 23.701 -23.854 8.613 1.00 44.69 183 ALA A N 1
ATOM 1420 C CA . ALA A 1 183 ? 23.154 -23.873 9.947 1.00 44.69 183 ALA A CA 1
ATOM 1421 C C . ALA A 1 183 ? 24.303 -23.781 10.963 1.00 44.69 183 ALA A C 1
ATOM 1423 O O . ALA A 1 183 ? 24.984 -24.760 11.254 1.00 44.69 183 ALA A O 1
ATOM 1424 N N . SER A 1 184 ? 24.509 -22.594 11.516 1.00 37.34 184 SER A N 1
ATOM 1425 C CA . SER A 1 184 ? 25.061 -22.427 12.851 1.00 37.34 184 SER A CA 1
ATOM 1426 C C . SER A 1 184 ? 24.392 -21.205 13.467 1.00 37.34 184 SER A C 1
ATOM 1428 O O . SER A 1 184 ? 24.152 -20.200 12.801 1.00 37.34 184 SER A O 1
ATOM 1430 N N . ALA A 1 185 ? 23.958 -21.363 14.711 1.00 45.19 185 ALA A N 1
ATOM 1431 C CA . ALA A 1 185 ? 23.155 -20.395 15.433 1.00 45.19 185 ALA A CA 1
ATOM 1432 C C . ALA A 1 185 ? 23.850 -19.023 15.488 1.00 45.19 185 ALA A C 1
ATOM 1434 O O . ALA A 1 185 ? 24.885 -18.869 16.129 1.00 45.19 185 ALA A O 1
ATOM 1435 N N . GLY A 1 186 ? 23.261 -18.031 14.821 1.00 38.72 186 GLY A N 1
ATOM 1436 C CA . GLY A 1 186 ? 23.749 -16.654 14.804 1.00 38.72 186 GLY A CA 1
ATOM 1437 C C . GLY A 1 186 ? 23.352 -15.971 13.504 1.00 38.72 186 GLY A C 1
ATOM 1438 O O . GLY A 1 186 ? 24.095 -16.001 12.532 1.00 38.72 186 GLY A O 1
ATOM 1439 N N . GLN A 1 187 ? 22.153 -15.390 13.469 1.00 42.12 187 GLN A N 1
ATOM 1440 C CA . GLN A 1 187 ? 21.661 -14.626 12.324 1.00 42.12 187 GLN A CA 1
ATOM 1441 C C . GLN A 1 187 ? 22.591 -13.431 12.072 1.00 42.12 187 GLN A C 1
ATOM 1443 O O . GLN A 1 187 ? 22.504 -12.418 12.760 1.00 42.12 187 GLN A O 1
ATOM 1448 N N . SER A 1 188 ? 23.483 -13.543 11.093 1.00 38.44 188 SER A N 1
ATOM 1449 C CA . SER A 1 188 ? 24.174 -12.391 10.527 1.00 38.44 188 SER A CA 1
ATOM 1450 C C . SER A 1 188 ? 23.440 -12.016 9.245 1.00 38.44 188 SER A C 1
ATOM 1452 O O . SER A 1 188 ? 23.660 -12.611 8.192 1.00 38.44 188 SER A O 1
ATOM 1454 N N . LEU A 1 189 ? 22.513 -11.055 9.348 1.00 51.31 189 LEU A N 1
ATOM 1455 C CA . LEU A 1 189 ? 22.158 -10.250 8.182 1.00 51.31 189 LEU A CA 1
ATOM 1456 C C . LEU A 1 189 ? 23.470 -9.637 7.689 1.00 51.31 189 LEU A C 1
ATOM 1458 O O . LEU A 1 189 ? 24.146 -8.957 8.465 1.00 51.31 189 LEU A O 1
ATOM 1462 N N . ALA A 1 190 ? 23.835 -9.886 6.431 1.00 52.09 190 ALA A N 1
ATOM 1463 C CA . ALA A 1 190 ? 24.926 -9.152 5.811 1.00 52.09 190 ALA A CA 1
ATOM 1464 C C . ALA A 1 190 ? 24.656 -7.649 6.021 1.00 52.09 190 ALA A C 1
ATOM 1466 O O . ALA A 1 190 ? 23.530 -7.203 5.760 1.00 52.09 190 ALA A O 1
ATOM 1467 N N . PRO A 1 191 ? 25.621 -6.881 6.560 1.00 57.41 191 PRO A N 1
ATOM 1468 C CA . PRO A 1 191 ? 25.419 -5.461 6.773 1.00 57.41 191 PRO A CA 1
ATOM 1469 C C . PRO A 1 191 ? 25.055 -4.809 5.435 1.00 57.41 191 PRO A C 1
ATOM 1471 O O . PRO A 1 191 ? 25.608 -5.201 4.401 1.00 57.41 191 PRO A O 1
ATOM 1474 N N . PRO A 1 192 ? 24.108 -3.853 5.428 1.00 61.59 192 PRO A N 1
ATOM 1475 C CA . PRO A 1 192 ? 23.807 -3.113 4.215 1.00 61.59 192 PRO A CA 1
ATOM 1476 C C . PRO A 1 192 ? 25.114 -2.509 3.682 1.00 61.59 192 PRO A C 1
ATOM 1478 O O . PRO A 1 192 ? 25.925 -2.045 4.491 1.00 61.59 192 PRO A O 1
ATOM 1481 N N . PRO A 1 193 ? 25.346 -2.551 2.357 1.00 64.50 193 PRO A N 1
ATOM 1482 C CA . PRO A 1 193 ? 26.541 -1.961 1.770 1.00 64.50 193 PRO A CA 1
ATOM 1483 C C . PRO A 1 193 ? 26.672 -0.509 2.227 1.00 64.50 193 PRO A C 1
ATOM 1485 O O . PRO A 1 193 ? 25.659 0.169 2.450 1.00 64.50 193 PRO A O 1
ATOM 1488 N N . ALA A 1 194 ? 27.911 -0.037 2.379 1.00 79.94 194 ALA A N 1
ATOM 1489 C CA . ALA A 1 194 ? 28.144 1.374 2.644 1.00 79.94 194 ALA A CA 1
ATOM 1490 C C . ALA A 1 194 ? 27.426 2.205 1.559 1.00 79.94 194 ALA A C 1
ATOM 1492 O O . ALA A 1 194 ? 27.329 1.754 0.414 1.00 79.94 194 ALA A O 1
ATOM 1493 N N . PRO A 1 195 ? 26.876 3.386 1.894 1.00 81.62 195 PRO A N 1
ATOM 1494 C CA . PRO A 1 195 ? 26.110 4.185 0.936 1.00 81.62 195 PRO A CA 1
ATOM 1495 C C . PRO A 1 195 ? 26.907 4.465 -0.347 1.00 81.62 195 PRO A C 1
ATOM 1497 O O . PRO A 1 195 ? 26.348 4.354 -1.435 1.00 81.62 195 PRO A O 1
ATOM 1500 N N . ASP A 1 196 ? 28.215 4.703 -0.215 1.00 87.12 196 ASP A N 1
ATOM 1501 C CA . ASP A 1 196 ? 29.142 4.907 -1.332 1.00 87.12 196 ASP A CA 1
ATOM 1502 C C . ASP A 1 196 ? 29.237 3.669 -2.246 1.00 87.12 196 ASP A C 1
ATOM 1504 O O . ASP A 1 196 ? 29.194 3.794 -3.470 1.00 87.12 196 ASP A O 1
ATOM 1508 N N . ASP A 1 197 ? 29.286 2.461 -1.673 1.00 83.75 197 ASP A N 1
ATOM 1509 C CA . ASP A 1 197 ? 29.327 1.208 -2.440 1.00 83.75 197 ASP A CA 1
ATOM 1510 C C . ASP A 1 197 ? 28.010 0.981 -3.198 1.00 83.75 197 ASP A C 1
ATOM 1512 O O . ASP A 1 197 ? 28.005 0.553 -4.357 1.00 83.75 197 ASP A O 1
ATOM 1516 N N . ALA A 1 198 ? 26.877 1.291 -2.558 1.00 80.88 198 ALA A N 1
ATOM 1517 C CA . ALA A 1 198 ? 25.556 1.185 -3.173 1.00 80.88 198 ALA A CA 1
ATOM 1518 C C . ALA A 1 198 ? 25.389 2.181 -4.332 1.00 80.88 198 ALA A C 1
ATOM 1520 O O . ALA A 1 198 ? 24.826 1.831 -5.376 1.00 80.88 198 ALA A O 1
ATOM 1521 N N . GLU A 1 199 ? 25.902 3.402 -4.170 1.00 84.69 199 GLU A N 1
ATOM 1522 C CA . GLU A 1 199 ? 25.916 4.421 -5.217 1.00 84.69 199 GLU A CA 1
ATOM 1523 C C . GLU A 1 199 ? 26.808 3.997 -6.388 1.00 84.69 199 GLU A C 1
ATOM 1525 O O . GLU A 1 199 ? 26.362 4.022 -7.540 1.00 84.69 199 GLU A O 1
ATOM 1530 N N . GLN A 1 200 ? 28.025 3.519 -6.112 1.00 85.75 200 GLN A N 1
ATOM 1531 C CA . GLN A 1 200 ? 28.941 3.037 -7.145 1.00 85.75 200 GLN A CA 1
ATOM 1532 C C . GLN A 1 200 ? 28.340 1.858 -7.924 1.00 85.75 200 GLN A C 1
ATOM 1534 O O . GLN A 1 200 ? 28.441 1.807 -9.156 1.00 85.75 200 GLN A O 1
ATOM 1539 N N . GLN A 1 201 ? 27.664 0.933 -7.235 1.00 81.06 201 GLN A N 1
ATOM 1540 C CA . GLN A 1 201 ? 26.962 -0.177 -7.875 1.00 81.06 201 GLN A CA 1
ATOM 1541 C C . GLN A 1 201 ? 25.803 0.316 -8.756 1.00 81.06 201 GLN A C 1
ATOM 1543 O O . GLN A 1 201 ? 25.647 -0.162 -9.882 1.00 81.06 201 GLN A O 1
ATOM 1548 N N . ALA A 1 202 ? 25.013 1.288 -8.294 1.00 81.38 202 ALA A N 1
ATOM 1549 C CA . ALA A 1 202 ? 23.933 1.880 -9.084 1.00 81.38 202 ALA A CA 1
ATOM 1550 C C . ALA A 1 202 ? 24.457 2.618 -10.330 1.00 81.38 202 ALA A C 1
ATOM 1552 O O . ALA A 1 202 ? 23.914 2.437 -11.424 1.00 81.38 202 ALA A O 1
ATOM 1553 N N . ALA A 1 203 ? 25.540 3.387 -10.192 1.00 85.00 203 ALA A N 1
ATOM 1554 C CA . ALA A 1 203 ? 26.180 4.107 -11.292 1.00 85.00 203 ALA A CA 1
ATOM 1555 C C . ALA A 1 203 ? 26.742 3.149 -12.353 1.00 85.00 203 ALA A C 1
ATOM 1557 O O . ALA A 1 203 ? 26.513 3.343 -13.549 1.00 85.00 203 ALA A O 1
ATOM 1558 N N . LEU A 1 204 ? 27.411 2.072 -11.924 1.00 85.38 204 LEU A N 1
ATOM 1559 C CA . LEU A 1 204 ? 27.896 1.027 -12.827 1.00 85.38 204 LEU A CA 1
ATOM 1560 C C . LEU A 1 204 ? 26.745 0.398 -13.620 1.00 85.38 204 LEU A C 1
ATOM 1562 O O . LEU A 1 204 ? 26.880 0.144 -14.817 1.00 85.38 204 LEU A O 1
ATOM 1566 N N . LEU A 1 205 ? 25.608 0.160 -12.967 1.00 81.19 205 LEU A N 1
ATOM 1567 C CA . LEU A 1 205 ? 24.448 -0.450 -13.608 1.00 81.19 205 LEU A CA 1
ATOM 1568 C C . LEU A 1 205 ? 23.790 0.453 -14.638 1.00 81.19 205 LEU A C 1
ATOM 1570 O O . LEU A 1 205 ? 23.438 -0.031 -15.712 1.00 81.19 205 LEU A O 1
ATOM 1574 N N . LEU A 1 206 ? 23.678 1.743 -14.336 1.00 81.62 206 LEU A N 1
ATOM 1575 C CA . LEU A 1 206 ? 23.202 2.749 -15.283 1.00 81.62 206 LEU A CA 1
ATOM 1576 C C . LEU A 1 206 ? 24.142 2.871 -16.489 1.00 81.62 206 LEU A C 1
ATOM 1578 O O . LEU A 1 206 ? 23.686 2.911 -17.628 1.00 81.62 206 LEU A O 1
ATOM 1582 N N . ALA A 1 207 ? 25.459 2.844 -16.268 1.00 83.06 207 ALA A N 1
ATOM 1583 C CA . ALA A 1 207 ? 26.432 2.834 -17.361 1.00 83.06 207 ALA A CA 1
ATOM 1584 C C . ALA A 1 207 ? 26.330 1.561 -1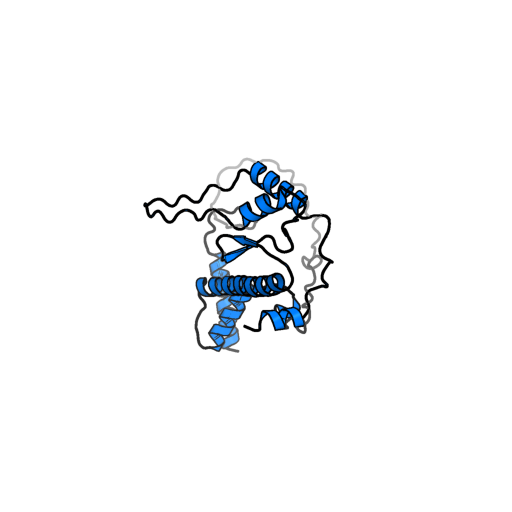8.226 1.00 83.06 207 ALA A C 1
ATOM 1586 O O . ALA A 1 207 ? 26.625 1.589 -19.420 1.00 83.06 207 ALA A O 1
ATOM 1587 N N . CYS A 1 208 ? 25.895 0.442 -17.635 1.00 80.94 208 CYS A N 1
ATOM 1588 C CA . CYS A 1 208 ? 25.724 -0.831 -18.332 1.00 80.94 208 CYS A CA 1
ATOM 1589 C C . CYS A 1 208 ? 24.349 -1.018 -18.994 1.00 80.94 208 CYS A C 1
ATOM 1591 O O . CYS A 1 208 ? 24.221 -1.943 -19.796 1.00 80.94 208 CYS A O 1
ATOM 1593 N N . SER A 1 209 ? 23.332 -0.199 -18.692 1.00 74.69 209 SER A N 1
ATOM 1594 C CA . SER A 1 209 ? 21.969 -0.383 -19.224 1.00 74.69 209 SER A CA 1
ATOM 1595 C C . SER A 1 209 ? 21.785 0.087 -20.673 1.00 74.69 209 SER A C 1
ATOM 1597 O O . SER A 1 209 ? 20.833 -0.339 -21.326 1.00 74.69 209 SER A O 1
ATOM 1599 N N . GLY A 1 210 ? 22.723 0.868 -21.220 1.00 68.75 210 GLY A N 1
ATOM 1600 C CA . GLY A 1 210 ? 22.639 1.426 -22.576 1.00 68.75 210 GLY A CA 1
ATOM 1601 C C . GLY A 1 210 ? 21.603 2.553 -22.710 1.00 68.75 210 GLY A C 1
ATOM 1602 O O . GLY A 1 210 ? 20.807 2.789 -21.805 1.00 68.75 210 GLY A O 1
ATOM 1603 N N . ASP A 1 211 ? 21.598 3.242 -23.855 1.00 65.56 211 ASP A N 1
ATOM 1604 C CA . ASP A 1 211 ? 20.768 4.441 -24.101 1.00 65.56 211 ASP A CA 1
ATOM 1605 C C . ASP A 1 211 ? 19.294 4.144 -24.439 1.00 65.56 211 ASP A C 1
ATOM 1607 O O . ASP A 1 211 ? 18.510 5.049 -24.734 1.00 65.56 211 ASP A O 1
ATOM 1611 N N . THR A 1 212 ? 18.875 2.877 -24.408 1.00 62.25 212 THR A N 1
ATOM 1612 C CA . THR A 1 212 ? 17.482 2.499 -24.665 1.00 62.25 212 THR A CA 1
ATOM 1613 C C . THR A 1 212 ? 16.633 2.761 -23.428 1.00 62.25 212 THR A C 1
ATOM 1615 O O . THR A 1 212 ? 16.305 1.835 -22.683 1.00 62.25 212 THR A O 1
ATOM 1618 N N . LEU A 1 213 ? 16.269 4.024 -23.202 1.00 63.06 213 LEU A N 1
ATOM 1619 C CA . LEU A 1 213 ? 15.206 4.352 -22.260 1.00 63.06 213 LEU A CA 1
ATOM 1620 C C . LEU A 1 213 ? 13.913 3.679 -22.746 1.00 63.06 213 LEU A C 1
ATOM 1622 O O . LEU A 1 213 ? 13.493 3.928 -23.882 1.00 63.06 213 LEU A O 1
ATOM 1626 N N . PRO A 1 214 ? 13.276 2.814 -21.936 1.00 66.44 214 PRO A N 1
ATOM 1627 C CA . PRO A 1 214 ? 11.995 2.245 -22.313 1.00 66.44 214 PRO A CA 1
ATOM 1628 C C . PRO A 1 214 ? 10.994 3.378 -22.552 1.00 66.44 214 PRO A C 1
ATOM 1630 O O . PRO A 1 214 ? 10.955 4.357 -21.802 1.00 66.44 214 PRO A O 1
ATOM 1633 N N . ALA A 1 215 ? 10.197 3.252 -23.615 1.00 71.88 215 ALA A N 1
ATOM 1634 C CA . ALA A 1 215 ? 9.175 4.236 -23.940 1.00 71.88 215 ALA A CA 1
ATOM 1635 C C . ALA A 1 215 ? 8.259 4.460 -22.727 1.00 71.88 215 ALA A C 1
ATOM 1637 O O . ALA A 1 215 ? 7.851 3.507 -22.057 1.00 71.88 215 ALA A O 1
ATOM 1638 N N . SER A 1 216 ? 7.946 5.726 -22.440 1.00 80.56 216 SER A N 1
ATOM 1639 C CA . SER A 1 216 ? 7.040 6.067 -21.346 1.00 80.56 216 SER A CA 1
ATOM 1640 C C . SER A 1 216 ? 5.687 5.396 -21.582 1.00 80.56 216 SER A C 1
ATOM 1642 O O . SER A 1 216 ? 5.041 5.624 -22.605 1.00 80.56 216 SER A O 1
ATOM 1644 N N . LEU A 1 217 ? 5.278 4.542 -20.646 1.00 83.69 217 LEU A N 1
ATOM 1645 C CA . LEU A 1 217 ? 3.987 3.869 -20.707 1.00 83.69 217 LEU A CA 1
ATOM 1646 C C . LEU A 1 217 ? 2.859 4.873 -20.439 1.00 83.69 217 LEU A C 1
ATOM 1648 O O . LEU A 1 217 ? 3.037 5.787 -19.626 1.00 83.69 217 LEU A O 1
ATOM 1652 N N . PRO A 1 218 ? 1.675 4.689 -21.049 1.00 90.69 218 PRO A N 1
ATOM 1653 C CA . PRO A 1 218 ? 0.511 5.492 -20.703 1.00 90.69 218 PRO A CA 1
ATOM 1654 C C . PRO A 1 218 ? 0.134 5.309 -19.218 1.00 90.69 218 PRO A C 1
ATOM 1656 O O . PRO A 1 218 ? 0.514 4.303 -18.596 1.00 90.69 218 PRO A O 1
ATOM 1659 N N . PRO A 1 219 ? -0.640 6.240 -18.631 1.00 92.25 219 PRO A N 1
ATOM 1660 C CA . PRO A 1 219 ? -1.178 6.084 -17.281 1.00 92.25 219 PRO A CA 1
ATOM 1661 C C . PRO A 1 219 ? -1.882 4.734 -17.090 1.00 92.25 219 PRO A C 1
ATOM 1663 O O . PRO A 1 219 ? -2.387 4.152 -18.050 1.00 92.25 219 PRO A O 1
ATOM 1666 N N . VAL A 1 220 ? -1.875 4.225 -15.855 1.00 92.62 220 VAL A N 1
ATOM 1667 C CA . VAL A 1 220 ? -2.579 2.979 -15.506 1.00 92.62 220 VAL A CA 1
ATOM 1668 C C . VAL A 1 220 ? -4.063 3.144 -15.818 1.00 92.62 220 VAL A C 1
ATOM 1670 O O . VAL A 1 220 ? -4.662 4.155 -15.447 1.00 92.62 220 VAL A O 1
ATOM 1673 N N . ASN A 1 221 ? -4.646 2.159 -16.493 1.00 93.81 221 ASN A N 1
ATOM 1674 C CA . ASN A 1 221 ? -6.066 2.126 -16.821 1.00 93.81 221 ASN A CA 1
ATOM 1675 C C . ASN A 1 221 ? -6.769 0.919 -16.165 1.00 93.81 221 ASN A C 1
ATOM 1677 O O . ASN A 1 221 ? -6.149 0.088 -15.503 1.00 93.81 221 ASN A O 1
ATOM 1681 N N . MET A 1 222 ? -8.087 0.817 -16.351 1.00 93.69 222 MET A N 1
ATOM 1682 C CA . MET A 1 222 ? -8.893 -0.261 -15.759 1.00 93.69 222 MET A CA 1
ATOM 1683 C C . MET A 1 222 ? -8.596 -1.649 -16.342 1.00 93.69 222 MET A C 1
ATOM 1685 O O . MET A 1 222 ? -8.828 -2.647 -15.665 1.00 93.69 222 MET A O 1
ATOM 1689 N N . TYR A 1 223 ? -8.079 -1.726 -17.570 1.00 94.00 223 TYR A N 1
ATOM 1690 C CA . TYR A 1 223 ? -7.681 -2.992 -18.179 1.00 94.00 223 TYR A CA 1
ATOM 1691 C C . TYR A 1 223 ? -6.432 -3.558 -17.494 1.00 94.00 223 TYR A C 1
ATOM 1693 O O . TYR A 1 223 ? -6.413 -4.739 -17.165 1.00 94.00 223 TYR A O 1
ATOM 1701 N N . ASP A 1 224 ? -5.447 -2.706 -17.179 1.00 93.62 224 ASP A N 1
ATOM 1702 C CA . ASP A 1 224 ? -4.255 -3.108 -16.418 1.00 93.62 224 ASP A CA 1
ATOM 1703 C C . ASP A 1 224 ? -4.639 -3.701 -15.047 1.00 93.62 224 ASP A C 1
ATOM 1705 O O . ASP A 1 224 ? -4.062 -4.693 -14.600 1.00 93.62 224 ASP A O 1
ATOM 1709 N N . LEU A 1 225 ? -5.633 -3.101 -14.379 1.00 94.19 225 LEU A N 1
ATOM 1710 C CA . LEU A 1 225 ? -6.160 -3.594 -13.106 1.00 94.19 225 LEU A CA 1
ATOM 1711 C C . LEU A 1 225 ? -6.877 -4.940 -13.272 1.00 94.19 225 LEU A C 1
ATOM 1713 O O . LEU A 1 225 ? -6.618 -5.869 -12.511 1.00 94.19 225 LEU A O 1
ATOM 1717 N N . PHE A 1 226 ? -7.760 -5.052 -14.265 1.00 94.12 226 PHE A N 1
ATOM 1718 C CA . PHE A 1 226 ? -8.484 -6.291 -14.552 1.00 94.12 226 PHE A CA 1
ATOM 1719 C C . PHE A 1 226 ? -7.535 -7.445 -14.883 1.00 94.12 226 PHE A C 1
ATOM 1721 O O . PHE A 1 226 ? -7.726 -8.560 -14.404 1.00 94.12 226 PHE A O 1
ATOM 1728 N N . GLU A 1 227 ? -6.497 -7.186 -15.674 1.00 92.56 227 GLU A N 1
ATOM 1729 C CA . GLU A 1 227 ? -5.480 -8.183 -15.984 1.00 92.56 227 GLU A CA 1
ATOM 1730 C C . GLU A 1 227 ? -4.703 -8.578 -14.723 1.00 92.56 227 GLU A C 1
ATOM 1732 O O . GLU A 1 227 ? -4.523 -9.764 -14.461 1.00 92.56 227 GLU A O 1
ATOM 1737 N N . ALA A 1 228 ? -4.298 -7.603 -13.901 1.00 92.31 228 ALA A N 1
ATOM 1738 C CA . ALA A 1 228 ? -3.551 -7.851 -12.671 1.00 92.31 228 ALA A CA 1
ATOM 1739 C C . ALA A 1 228 ? -4.299 -8.724 -11.654 1.00 92.31 228 ALA A C 1
ATOM 1741 O O . ALA A 1 228 ? -3.657 -9.534 -10.983 1.00 92.31 228 ALA A O 1
ATOM 1742 N N . LEU A 1 229 ? -5.620 -8.557 -11.559 1.00 92.06 229 LEU A N 1
ATOM 1743 C CA . LEU A 1 229 ? -6.488 -9.276 -10.623 1.00 92.06 229 LEU A CA 1
ATOM 1744 C C . LEU A 1 229 ? -6.961 -10.644 -11.133 1.00 92.06 229 LEU A C 1
ATOM 1746 O O . LEU A 1 229 ? -7.493 -11.421 -10.345 1.00 92.06 229 LEU A O 1
ATOM 1750 N N . GLN A 1 230 ? -6.769 -10.954 -12.418 1.00 86.38 230 GLN A N 1
ATOM 1751 C CA . GLN A 1 230 ? -6.918 -12.319 -12.915 1.00 86.38 230 GLN A CA 1
ATOM 1752 C C . GLN A 1 230 ? -5.748 -13.153 -12.384 1.00 86.38 230 GLN A C 1
ATOM 1754 O O . GLN A 1 230 ? -4.616 -13.046 -12.873 1.00 86.38 230 GLN A O 1
ATOM 1759 N N . VAL A 1 231 ? -6.040 -13.923 -11.339 1.00 63.41 231 VAL A N 1
ATOM 1760 C CA . VAL A 1 231 ? -5.197 -14.972 -10.754 1.00 63.41 231 VAL A CA 1
ATOM 1761 C C . VAL A 1 231 ? -5.871 -16.308 -11.009 1.00 63.41 231 VAL A C 1
ATOM 1763 O O . VAL A 1 231 ? -7.107 -16.374 -10.817 1.00 63.41 231 VAL A O 1
#

Radius of gyration: 34.46 Å; chains: 1; bounding box: 70×82×89 Å

Sequence (231 aa):
VHSHNDFLLAILTRCQILVSAPEGAGSLPWPGGSATKPGKPKGKKKISSVRQKFDHRFQPQNPLSGAQQFVAKDPQEDDDLKLCSHTMMLPTRGQLEGRMIVTAYEHGLDNVTEEAVTAVVYAVENHLKDILTSVISRRKAYRLRDGHFKYAFGSNVNPQPYLKNSVVAYNNLIECPPSSVMASAGQSLAPPPAPDDAEQQAALLLACSGDTLPASLPPVNMYDLFEALQV

Organism: NCBI:txid98144